Protein AF-R6J1Y6-F1 (afdb_monomer_lite)

Sequence (219 aa):
METTKLFGTEKISKILFRLAPPVMLAQLIQALYNIIDSLFVGRYSGSGLTALSIIYPIQLLMIALAAHESGLDQEFISDVHKNSPDILRELYLSTRVVQDAIEAQEKIIRKIADNGSCVIVGRSADYVLKDYENVVRVFVHAPMEFRIGRVKEVYGDTLKEAKRNIRRSDKARAAYYKHISGMRWGEAKNYELTVDSSVGTEKSAEIIVGYVSAYESKA

Structure (mmCIF, N/CA/C/O backbone):
data_AF-R6J1Y6-F1
#
_entry.id   AF-R6J1Y6-F1
#
loop_
_atom_site.group_PDB
_atom_site.id
_atom_site.type_symbol
_atom_site.label_atom_id
_atom_site.label_alt_id
_atom_site.label_comp_id
_atom_site.label_asym_id
_atom_site.label_entity_id
_atom_site.label_seq_id
_atom_site.pdbx_PDB_ins_code
_atom_site.Cartn_x
_atom_site.Cartn_y
_atom_site.Cartn_z
_atom_site.occupancy
_atom_site.B_iso_or_equiv
_atom_site.auth_seq_id
_atom_site.auth_comp_id
_atom_site.auth_asym_id
_atom_site.auth_atom_id
_atom_site.pdbx_PDB_model_num
ATOM 1 N N . MET A 1 1 ? 2.513 -25.462 -29.919 1.00 34.28 1 MET A N 1
ATOM 2 C CA . MET A 1 1 ? 3.250 -26.538 -30.629 1.00 34.28 1 MET A CA 1
ATOM 3 C C . MET A 1 1 ? 4.621 -26.063 -31.159 1.00 34.28 1 MET A C 1
ATOM 5 O O . MET A 1 1 ? 5.182 -26.722 -32.026 1.00 34.28 1 MET A O 1
ATOM 9 N N . GLU A 1 2 ? 5.194 -24.966 -30.628 1.00 44.16 2 GLU A N 1
ATOM 10 C CA . GLU A 1 2 ? 6.474 -24.377 -31.091 1.00 44.16 2 GLU A CA 1
ATOM 11 C C . GLU A 1 2 ? 7.642 -24.495 -30.090 1.00 44.16 2 GLU A C 1
ATOM 13 O O . GLU A 1 2 ? 8.802 -24.551 -30.501 1.00 44.16 2 GLU A O 1
ATOM 18 N N . THR A 1 3 ? 7.370 -24.623 -28.788 1.00 42.22 3 THR A N 1
ATOM 19 C CA . THR A 1 3 ? 8.384 -24.722 -27.718 1.00 42.22 3 THR A CA 1
ATOM 20 C C . THR A 1 3 ? 9.295 -25.944 -27.857 1.00 42.22 3 THR A C 1
ATOM 22 O O . THR A 1 3 ? 10.500 -25.858 -27.625 1.00 42.22 3 THR A O 1
ATOM 25 N N . THR A 1 4 ? 8.762 -27.070 -28.334 1.00 43.97 4 THR A N 1
ATOM 26 C CA . THR A 1 4 ? 9.521 -28.319 -28.507 1.00 43.97 4 THR A CA 1
ATOM 27 C C . THR A 1 4 ? 10.583 -28.226 -29.611 1.00 43.97 4 THR A C 1
ATOM 29 O O . THR A 1 4 ? 11.591 -28.925 -29.551 1.00 43.97 4 THR A O 1
ATOM 32 N N . LYS A 1 5 ? 10.412 -27.339 -30.606 1.00 48.25 5 LYS A N 1
ATOM 33 C CA . LYS A 1 5 ? 11.410 -27.145 -31.672 1.00 48.25 5 LYS A CA 1
ATOM 34 C C . LYS 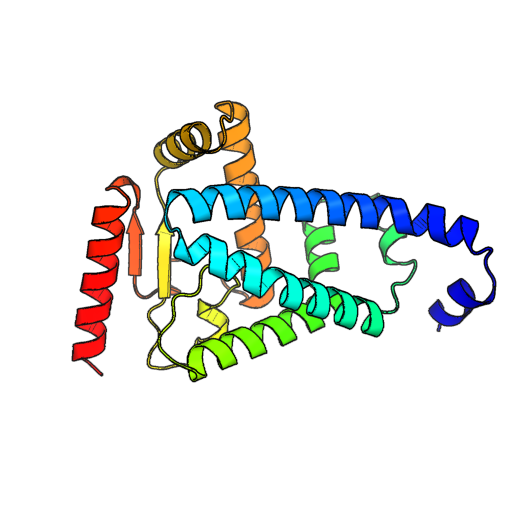A 1 5 ? 12.570 -26.253 -31.229 1.00 48.25 5 LYS A C 1
ATOM 36 O O . LYS A 1 5 ? 13.701 -26.533 -31.615 1.00 48.25 5 LYS A O 1
ATOM 41 N N . LEU A 1 6 ? 12.332 -25.236 -30.396 1.00 50.44 6 LEU A N 1
ATOM 42 C CA . LEU A 1 6 ? 13.375 -24.293 -29.972 1.00 50.44 6 LEU A CA 1
ATOM 43 C C . LEU A 1 6 ? 14.470 -24.966 -29.134 1.00 50.44 6 LEU A C 1
ATOM 45 O O . LEU A 1 6 ? 15.651 -24.831 -29.442 1.00 50.44 6 LEU A O 1
ATOM 49 N N . PHE A 1 7 ? 14.074 -25.731 -28.116 1.00 55.56 7 PHE A N 1
ATOM 50 C CA . PHE A 1 7 ? 15.009 -26.448 -27.242 1.00 55.56 7 PHE A CA 1
ATOM 51 C C . PHE A 1 7 ? 15.561 -27.735 -27.873 1.00 55.56 7 PHE A C 1
ATOM 53 O O . PHE A 1 7 ? 16.581 -28.245 -27.419 1.00 55.56 7 PHE A O 1
ATOM 60 N N . GLY A 1 8 ? 14.908 -28.249 -28.923 1.00 56.38 8 GLY A N 1
ATOM 61 C CA . GLY A 1 8 ? 15.297 -29.485 -29.603 1.00 56.38 8 GLY A CA 1
ATOM 62 C C . GLY A 1 8 ? 16.169 -29.317 -30.855 1.00 56.38 8 GLY A C 1
ATOM 63 O O . GLY A 1 8 ? 16.745 -30.305 -31.298 1.00 56.38 8 GLY A O 1
ATOM 64 N N . THR A 1 9 ? 16.269 -28.116 -31.453 1.00 57.72 9 THR A N 1
ATOM 65 C CA . THR A 1 9 ? 16.943 -27.932 -32.765 1.00 57.72 9 THR A CA 1
ATOM 66 C C . THR A 1 9 ? 17.940 -26.770 -32.862 1.00 57.72 9 THR A C 1
ATOM 68 O O . THR A 1 9 ? 18.788 -26.785 -33.755 1.00 57.72 9 THR A O 1
ATOM 71 N N . GLU A 1 10 ? 17.908 -25.778 -31.965 1.00 61.34 10 GLU A N 1
ATOM 72 C CA . GLU A 1 10 ? 18.842 -24.639 -32.001 1.00 61.34 10 GLU A CA 1
ATOM 73 C C . GLU A 1 10 ? 20.116 -24.876 -31.166 1.00 61.34 10 GLU A C 1
ATOM 75 O O . GLU A 1 10 ? 20.121 -25.590 -30.164 1.00 61.34 10 GLU A O 1
ATOM 80 N N . LYS A 1 11 ? 21.232 -24.245 -31.564 1.00 75.31 11 LYS A N 1
ATOM 81 C CA . LYS A 1 11 ? 22.498 -24.324 -30.815 1.00 75.31 11 LYS A CA 1
ATOM 82 C C . LYS A 1 11 ? 22.339 -23.672 -29.438 1.00 75.31 11 LYS A C 1
ATOM 84 O O . LYS A 1 11 ? 21.972 -22.501 -29.349 1.00 75.31 11 LYS A O 1
ATOM 89 N N . ILE A 1 12 ? 22.733 -24.396 -28.388 1.00 70.12 12 ILE A N 1
ATOM 90 C CA . ILE A 1 12 ? 22.646 -23.974 -26.976 1.00 70.12 12 ILE A CA 1
ATOM 91 C C . ILE A 1 12 ? 23.208 -22.562 -26.753 1.00 70.12 12 ILE A C 1
ATOM 93 O O . ILE A 1 12 ? 22.583 -21.758 -26.071 1.00 70.12 12 ILE A O 1
ATOM 97 N N . SER A 1 13 ? 24.341 -22.214 -27.373 1.00 70.56 13 SER A N 1
ATOM 98 C CA . SER A 1 13 ? 24.952 -20.884 -27.230 1.00 70.56 13 SER A CA 1
ATOM 99 C C . SER A 1 13 ? 24.047 -19.749 -27.717 1.00 70.56 13 SER A C 1
ATOM 101 O O . SER A 1 13 ? 23.966 -18.706 -27.078 1.00 70.56 13 SER A O 1
ATOM 103 N N . LYS A 1 14 ? 23.320 -19.953 -28.817 1.00 64.19 14 LYS A N 1
ATOM 104 C CA . LYS A 1 14 ? 22.417 -18.953 -29.399 1.00 64.19 14 LYS A CA 1
ATOM 105 C C . LYS A 1 14 ? 21.170 -18.751 -28.538 1.00 64.19 14 LYS A C 1
ATOM 107 O O . LYS A 1 14 ? 20.717 -17.622 -28.377 1.00 64.19 14 LYS A O 1
ATOM 112 N N . ILE A 1 15 ? 20.671 -19.828 -27.929 1.00 62.88 15 ILE A N 1
ATOM 113 C CA . ILE A 1 15 ? 19.592 -19.781 -26.934 1.00 62.88 15 ILE A CA 1
ATOM 114 C C . ILE A 1 15 ? 20.066 -19.016 -25.690 1.00 62.88 15 ILE A C 1
ATOM 116 O O . ILE A 1 15 ? 19.379 -18.104 -25.229 1.00 62.88 15 ILE A O 1
ATOM 120 N N . LEU A 1 16 ? 21.271 -19.321 -25.199 1.00 63.62 16 LEU A N 1
ATOM 121 C CA . LEU A 1 16 ? 21.855 -18.684 -24.019 1.00 63.62 16 LEU A CA 1
ATOM 122 C C . LEU A 1 16 ? 22.019 -17.172 -24.217 1.00 63.62 16 LEU A C 1
ATOM 124 O O . LEU A 1 16 ? 21.545 -16.393 -23.400 1.00 63.62 16 LEU A O 1
ATOM 128 N N . PHE A 1 17 ? 22.611 -16.738 -25.332 1.00 68.69 17 PHE A N 1
ATOM 129 C CA . PHE A 1 17 ? 22.794 -15.312 -25.623 1.00 68.69 17 PHE A CA 1
ATOM 130 C C . PHE A 1 17 ? 21.482 -14.565 -25.896 1.00 68.69 17 PHE A C 1
ATOM 132 O O . PHE A 1 17 ? 21.445 -13.345 -25.758 1.00 68.69 17 PHE A O 1
ATOM 139 N N . ARG A 1 18 ? 20.402 -15.271 -26.255 1.00 56.50 18 ARG A N 1
ATOM 140 C CA . ARG A 1 18 ? 19.084 -14.668 -26.493 1.00 56.50 18 ARG A CA 1
ATOM 141 C C . ARG A 1 18 ? 18.250 -14.539 -25.216 1.00 56.50 18 ARG A C 1
ATOM 143 O O . ARG A 1 18 ? 17.567 -13.534 -25.053 1.00 56.50 18 ARG A O 1
ATOM 150 N N . LEU A 1 19 ? 18.309 -15.525 -24.318 1.00 55.34 19 LEU A N 1
ATOM 151 C CA . LEU A 1 19 ? 17.510 -15.559 -23.085 1.00 55.34 19 LEU A CA 1
ATOM 152 C C . LEU A 1 19 ? 18.243 -14.984 -21.867 1.00 55.34 19 LEU A C 1
ATOM 154 O O . LEU A 1 19 ? 17.608 -14.385 -21.001 1.00 55.34 19 LEU A O 1
ATOM 158 N N . ALA A 1 20 ? 19.568 -15.134 -21.783 1.00 64.62 20 ALA A N 1
ATOM 159 C CA . ALA A 1 20 ? 20.320 -14.726 -20.600 1.00 64.62 20 ALA A CA 1
ATOM 160 C C . ALA A 1 20 ? 20.303 -13.208 -20.358 1.00 64.62 20 ALA A C 1
ATOM 162 O O . ALA A 1 20 ? 20.037 -12.830 -19.224 1.00 64.62 20 ALA A O 1
ATOM 163 N N . PRO A 1 21 ? 20.505 -12.312 -21.346 1.00 69.00 21 PRO A N 1
ATOM 164 C CA . PRO A 1 21 ? 20.550 -10.873 -21.069 1.00 69.00 21 PRO A CA 1
ATOM 165 C C . PRO A 1 21 ? 19.291 -10.297 -20.389 1.00 69.00 21 PRO A C 1
ATOM 167 O O . PRO A 1 21 ? 19.445 -9.614 -19.374 1.00 69.00 21 PRO A O 1
ATOM 170 N N . PRO A 1 22 ? 18.052 -10.569 -20.854 1.00 57.06 22 PRO A N 1
ATOM 171 C CA . PRO A 1 22 ? 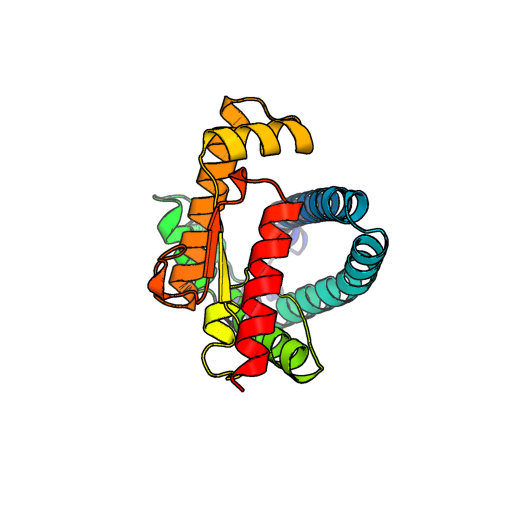16.854 -10.061 -20.183 1.00 57.06 22 PRO A CA 1
ATOM 172 C C . PRO A 1 22 ? 16.634 -10.697 -18.806 1.00 57.06 22 PRO A C 1
ATOM 174 O O . PRO A 1 22 ? 16.251 -9.994 -17.872 1.00 57.06 22 PRO A O 1
ATOM 177 N N . VAL A 1 23 ? 16.932 -11.991 -18.643 1.00 58.59 23 VAL A N 1
ATOM 178 C CA . VAL A 1 23 ? 16.826 -12.670 -17.342 1.00 58.59 23 VAL A CA 1
ATOM 179 C C . VAL A 1 23 ? 17.861 -12.122 -16.362 1.00 58.59 23 VAL A C 1
ATOM 181 O O . VAL A 1 23 ? 17.514 -11.788 -15.237 1.00 58.59 23 VAL A O 1
ATOM 184 N N . MET A 1 24 ? 19.112 -11.949 -16.784 1.00 60.19 24 MET A N 1
ATOM 185 C CA . MET A 1 24 ? 20.179 -11.368 -15.967 1.00 60.19 24 MET A CA 1
ATOM 186 C C . MET A 1 24 ? 19.854 -9.932 -15.560 1.00 60.19 24 MET A C 1
ATOM 188 O O . MET A 1 24 ? 20.055 -9.573 -14.404 1.00 60.19 24 MET A O 1
ATOM 192 N N . LEU A 1 25 ? 19.302 -9.123 -16.469 1.00 58.44 25 LEU A N 1
ATOM 193 C CA . LEU A 1 25 ? 18.855 -7.769 -16.148 1.00 58.44 25 LEU A CA 1
ATOM 194 C C . LEU A 1 25 ? 17.692 -7.779 -15.143 1.00 58.44 25 LEU A C 1
ATOM 196 O O . LEU A 1 25 ? 17.692 -6.989 -14.201 1.00 58.44 25 LEU A O 1
ATOM 200 N N . ALA A 1 26 ? 16.725 -8.684 -15.304 1.00 52.44 26 ALA A N 1
ATOM 201 C CA . ALA A 1 26 ? 15.617 -8.840 -14.366 1.00 52.44 26 ALA A CA 1
ATOM 202 C C . ALA A 1 26 ? 16.100 -9.292 -12.979 1.00 52.44 26 ALA A C 1
ATOM 204 O O . ALA A 1 26 ? 15.688 -8.719 -11.971 1.00 52.44 26 ALA A O 1
ATOM 205 N N . GLN A 1 27 ? 17.022 -10.257 -12.923 1.00 58.12 27 GLN A N 1
ATOM 206 C CA . GLN A 1 27 ? 17.637 -10.723 -11.679 1.00 58.12 27 GLN A CA 1
ATOM 207 C C . GLN A 1 27 ? 18.478 -9.627 -11.018 1.00 58.12 27 GLN A C 1
ATOM 209 O O . GLN A 1 27 ? 18.429 -9.472 -9.801 1.00 58.12 27 GLN A O 1
ATOM 214 N N . LEU A 1 28 ? 19.181 -8.806 -11.801 1.00 54.72 28 LEU A N 1
ATOM 215 C CA . LEU A 1 28 ? 19.920 -7.653 -11.293 1.00 54.72 28 LEU A CA 1
ATOM 216 C C . LEU A 1 28 ? 18.977 -6.617 -10.666 1.00 54.72 28 LEU A C 1
ATOM 218 O O . LEU A 1 28 ? 19.223 -6.152 -9.557 1.00 54.72 28 LEU A O 1
ATOM 222 N N . ILE A 1 29 ? 17.874 -6.284 -11.341 1.00 58.12 29 ILE A N 1
ATOM 223 C CA . ILE A 1 29 ? 16.865 -5.360 -10.809 1.00 58.12 29 ILE A CA 1
ATOM 224 C C . ILE A 1 29 ? 16.233 -5.934 -9.533 1.00 58.12 29 ILE A C 1
ATOM 226 O O . ILE A 1 29 ? 16.120 -5.217 -8.541 1.00 58.12 29 ILE A O 1
ATOM 230 N N . GLN A 1 30 ? 15.867 -7.218 -9.524 1.00 53.50 30 GLN A N 1
ATOM 231 C CA . GLN A 1 30 ? 15.305 -7.888 -8.348 1.00 53.50 30 GLN A CA 1
ATOM 232 C C . GLN A 1 30 ? 16.282 -7.886 -7.165 1.00 53.50 30 GLN A C 1
ATOM 234 O O . GLN A 1 30 ? 15.877 -7.608 -6.038 1.00 53.50 30 GLN A O 1
ATOM 239 N N . ALA A 1 31 ? 17.568 -8.142 -7.411 1.00 58.03 31 ALA A N 1
ATOM 240 C CA . ALA A 1 31 ? 18.603 -8.085 -6.385 1.00 58.03 31 ALA A CA 1
ATOM 241 C C . ALA A 1 31 ? 18.744 -6.671 -5.800 1.00 58.03 31 ALA A C 1
ATOM 243 O O . ALA A 1 31 ? 18.821 -6.520 -4.582 1.00 58.03 31 ALA A O 1
ATOM 244 N N . LEU A 1 32 ? 18.699 -5.632 -6.642 1.00 58.41 32 LEU A N 1
ATOM 245 C CA . LEU A 1 32 ? 18.704 -4.242 -6.182 1.00 58.41 32 LEU A CA 1
ATOM 246 C C . LEU A 1 32 ? 17.481 -3.931 -5.308 1.00 58.41 32 LEU A C 1
ATOM 248 O O . LEU A 1 32 ? 17.637 -3.318 -4.256 1.00 58.41 32 LEU A O 1
ATOM 252 N N . TYR A 1 33 ? 16.286 -4.396 -5.686 1.00 65.31 33 TYR A N 1
ATOM 253 C CA . TYR A 1 33 ? 15.088 -4.249 -4.852 1.00 65.31 33 TYR A CA 1
ATOM 254 C C . TYR A 1 33 ? 15.233 -4.947 -3.500 1.00 65.31 33 TYR A C 1
ATOM 256 O O . TYR A 1 33 ? 14.925 -4.341 -2.482 1.00 65.31 33 TYR A O 1
ATOM 264 N N . ASN A 1 34 ? 15.768 -6.168 -3.468 1.00 66.19 34 ASN A N 1
ATOM 265 C CA . ASN A 1 34 ? 15.968 -6.901 -2.217 1.00 66.19 34 ASN A CA 1
ATOM 266 C C . ASN A 1 34 ? 16.977 -6.205 -1.290 1.00 66.19 34 ASN A C 1
ATOM 268 O O . ASN A 1 34 ? 16.783 -6.193 -0.075 1.00 66.19 34 ASN A O 1
ATOM 272 N N . ILE A 1 35 ? 18.036 -5.603 -1.847 1.00 70.00 35 ILE A N 1
ATOM 273 C CA . ILE A 1 35 ? 19.014 -4.809 -1.084 1.00 70.00 35 ILE A CA 1
ATOM 274 C C . ILE A 1 35 ? 18.339 -3.575 -0.483 1.00 70.00 35 ILE A C 1
ATOM 276 O O . ILE A 1 35 ? 18.526 -3.275 0.695 1.00 70.00 35 ILE A O 1
ATOM 280 N N . ILE A 1 36 ? 17.530 -2.877 -1.280 1.00 62.84 36 ILE A N 1
ATOM 281 C CA . ILE A 1 36 ? 16.802 -1.688 -0.844 1.00 62.84 36 ILE A CA 1
ATOM 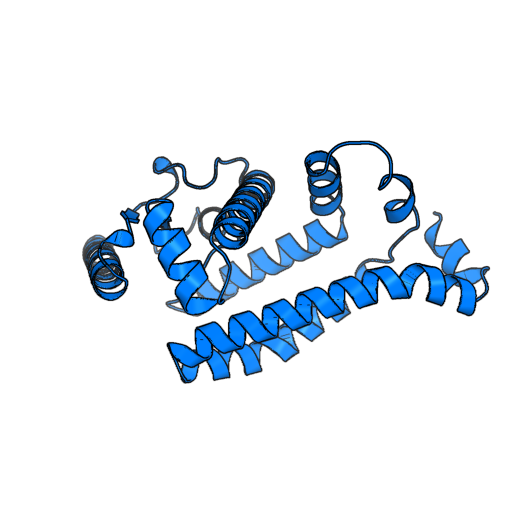282 C C . ILE A 1 36 ? 15.754 -2.035 0.222 1.00 62.84 36 ILE A C 1
ATOM 284 O O . ILE A 1 36 ? 15.727 -1.390 1.267 1.00 62.84 36 ILE A O 1
ATOM 288 N N . ASP A 1 37 ? 14.948 -3.076 0.021 1.00 65.25 37 ASP A N 1
ATOM 289 C CA . ASP A 1 37 ? 13.951 -3.526 0.998 1.00 65.25 37 ASP A CA 1
ATOM 290 C C . ASP A 1 37 ? 14.618 -3.966 2.308 1.00 65.25 37 ASP A C 1
ATOM 292 O O . ASP A 1 37 ? 14.168 -3.582 3.387 1.00 65.25 37 ASP A O 1
ATOM 296 N N . SER A 1 38 ? 15.744 -4.682 2.236 1.00 68.00 38 SER A N 1
ATOM 297 C CA . SER A 1 38 ? 16.514 -5.084 3.422 1.00 68.00 38 SER A CA 1
ATOM 298 C C . SER A 1 38 ? 17.101 -3.883 4.168 1.00 68.00 38 SER A C 1
ATOM 300 O O . SER A 1 38 ? 17.054 -3.840 5.396 1.00 68.00 38 SER A O 1
ATOM 302 N N . LEU A 1 39 ? 17.603 -2.871 3.452 1.00 72.50 39 LEU A N 1
ATOM 303 C CA . LEU A 1 39 ? 18.085 -1.622 4.052 1.00 72.50 39 LEU A CA 1
ATOM 304 C C . LEU A 1 39 ? 16.960 -0.836 4.736 1.00 72.50 39 LEU A C 1
ATOM 306 O O . LEU A 1 39 ? 17.178 -0.272 5.806 1.00 72.50 39 LEU A O 1
ATOM 310 N N . PHE A 1 40 ? 15.766 -0.799 4.142 1.00 69.69 40 PHE A N 1
ATOM 311 C CA . PHE A 1 40 ? 14.605 -0.139 4.737 1.00 69.69 40 PHE A CA 1
ATOM 312 C C . PHE A 1 40 ? 14.131 -0.878 5.978 1.00 69.69 40 PHE A C 1
ATOM 314 O O . PHE A 1 40 ? 14.067 -0.297 7.056 1.00 69.69 40 PHE A O 1
ATOM 321 N N . VAL A 1 41 ? 13.837 -2.167 5.847 1.00 69.69 41 VAL A N 1
ATOM 322 C CA . VAL A 1 41 ? 13.279 -2.965 6.938 1.00 69.69 41 VAL A CA 1
ATOM 323 C C . VAL A 1 41 ? 14.275 -3.083 8.095 1.00 69.69 41 VAL A C 1
ATOM 325 O O . VAL A 1 41 ? 13.882 -2.914 9.247 1.00 69.69 41 VAL A O 1
ATOM 328 N N . GLY A 1 42 ? 15.569 -3.255 7.806 1.00 69.56 42 GLY A N 1
ATOM 329 C CA . GLY A 1 42 ? 16.617 -3.338 8.825 1.00 69.56 42 GLY A CA 1
ATOM 330 C C . GLY A 1 42 ? 16.827 -2.057 9.638 1.00 69.56 42 GLY A C 1
ATOM 331 O O . GLY A 1 42 ? 17.287 -2.139 10.773 1.00 69.56 42 GLY A O 1
ATOM 332 N N . ARG A 1 43 ? 16.459 -0.880 9.110 1.00 69.50 43 ARG A N 1
ATOM 333 C CA . ARG A 1 43 ? 16.515 0.389 9.862 1.00 69.50 43 ARG A CA 1
ATOM 334 C C . ARG A 1 43 ? 15.364 0.564 10.853 1.00 69.50 43 ARG A C 1
ATOM 336 O O . ARG A 1 43 ? 15.528 1.301 11.818 1.00 69.50 43 ARG A O 1
ATOM 343 N N . TYR A 1 44 ? 14.226 -0.088 10.621 1.00 64.94 44 TYR A N 1
ATOM 344 C CA . TYR A 1 44 ? 13.026 0.068 11.451 1.00 64.94 44 TYR A CA 1
ATOM 345 C C . TYR A 1 44 ? 12.763 -1.128 12.372 1.00 64.94 44 TYR A C 1
ATOM 347 O O . TYR A 1 44 ? 12.139 -0.963 13.415 1.00 64.94 44 TYR A O 1
ATOM 355 N N . SER A 1 45 ? 13.228 -2.329 12.019 1.00 65.81 45 SER A N 1
ATOM 356 C CA . SER A 1 45 ? 13.062 -3.520 12.849 1.00 65.81 45 SER A CA 1
ATOM 357 C C . SER A 1 45 ? 14.147 -4.562 12.577 1.00 65.81 45 SER A C 1
ATOM 359 O O . SER A 1 45 ? 14.266 -5.089 11.468 1.00 65.81 45 SER A O 1
ATOM 361 N N . GLY A 1 46 ? 14.891 -4.935 13.623 1.00 62.69 46 GLY A N 1
ATOM 362 C CA . GLY A 1 46 ? 15.856 -6.037 13.555 1.00 62.69 46 GLY A CA 1
ATOM 363 C C . GLY A 1 46 ? 15.204 -7.389 13.233 1.00 62.69 46 GLY A C 1
ATOM 364 O O . GLY A 1 46 ? 15.800 -8.202 12.531 1.00 62.69 46 GLY A O 1
ATOM 365 N N . SER A 1 47 ? 13.958 -7.612 13.669 1.00 65.75 47 SER A N 1
ATOM 366 C CA . SER A 1 47 ? 13.192 -8.828 13.361 1.00 65.75 47 SER A CA 1
ATOM 367 C C . SER A 1 47 ? 12.598 -8.832 11.947 1.00 65.75 47 SER A C 1
ATOM 369 O O . SER A 1 47 ? 12.365 -9.893 11.372 1.00 65.75 47 SER A O 1
ATOM 371 N N . GLY A 1 48 ? 12.396 -7.662 11.334 1.00 64.81 48 GLY A N 1
ATOM 372 C CA . GLY A 1 48 ? 11.979 -7.575 9.933 1.00 64.81 48 GLY A CA 1
ATOM 373 C C . GLY A 1 48 ? 13.085 -8.010 8.964 1.00 64.81 48 GLY A C 1
ATOM 374 O O . GLY A 1 48 ? 12.815 -8.668 7.958 1.00 64.81 48 GLY A O 1
ATOM 375 N N . LEU A 1 49 ? 14.346 -7.699 9.286 1.00 61.72 49 LEU A N 1
ATOM 376 C CA . LEU A 1 49 ? 15.498 -8.113 8.481 1.00 61.72 49 LEU A CA 1
ATOM 377 C C . LEU A 1 49 ? 15.719 -9.635 8.531 1.00 61.72 49 LEU A C 1
ATOM 379 O O . LEU A 1 49 ? 16.031 -10.262 7.513 1.00 61.72 49 LEU A O 1
ATOM 383 N N . THR A 1 50 ? 15.516 -10.251 9.699 1.00 66.06 50 THR A N 1
ATOM 384 C CA . THR A 1 50 ? 15.581 -11.712 9.839 1.00 66.06 50 THR A CA 1
ATOM 385 C C . THR A 1 50 ? 14.428 -12.401 9.108 1.00 66.06 50 THR A C 1
ATOM 387 O O . THR A 1 50 ? 14.663 -13.400 8.432 1.00 66.06 50 THR A O 1
ATOM 390 N N . ALA A 1 51 ? 13.215 -11.837 9.131 1.00 65.56 51 ALA A N 1
ATOM 391 C CA . ALA A 1 51 ? 12.081 -12.351 8.360 1.00 65.56 51 ALA A CA 1
ATOM 392 C C . ALA A 1 51 ? 12.338 -12.334 6.840 1.00 65.56 51 ALA A C 1
ATOM 394 O O . ALA A 1 51 ? 12.087 -13.334 6.165 1.00 65.56 51 ALA A O 1
ATOM 395 N N . LEU A 1 52 ? 12.911 -11.250 6.302 1.00 62.25 52 LEU A N 1
ATOM 396 C CA . LEU A 1 52 ? 13.311 -11.171 4.888 1.00 62.25 52 LEU A CA 1
ATOM 397 C C . LEU A 1 52 ? 14.338 -12.247 4.514 1.00 62.25 52 LEU A C 1
ATOM 399 O O . LEU A 1 52 ? 14.233 -12.873 3.459 1.00 62.25 52 LEU A O 1
ATOM 403 N N . SER A 1 53 ? 15.299 -12.499 5.403 1.00 64.31 53 SER A N 1
ATOM 404 C CA . SER A 1 53 ? 16.341 -13.511 5.199 1.00 64.31 53 SER A CA 1
ATOM 405 C C . SER A 1 53 ? 15.772 -14.936 5.163 1.00 64.31 53 SER A C 1
ATOM 407 O O . SER A 1 53 ? 16.272 -15.776 4.420 1.00 64.31 53 SER A O 1
ATOM 409 N N . ILE A 1 54 ? 14.703 -15.203 5.922 1.00 70.12 54 ILE A N 1
ATOM 410 C CA . ILE A 1 54 ? 13.993 -16.495 5.936 1.00 70.12 54 ILE A CA 1
ATOM 411 C C . ILE A 1 54 ? 13.074 -16.648 4.711 1.00 70.12 54 ILE A C 1
ATOM 413 O O . ILE A 1 54 ? 12.933 -17.746 4.175 1.00 70.12 54 ILE A O 1
ATOM 417 N N . ILE A 1 55 ? 12.468 -15.556 4.237 1.00 66.31 55 ILE A N 1
ATOM 418 C CA . ILE A 1 55 ? 11.574 -15.551 3.068 1.00 66.31 55 ILE A CA 1
ATOM 419 C C . ILE A 1 55 ? 12.344 -15.710 1.753 1.00 66.31 55 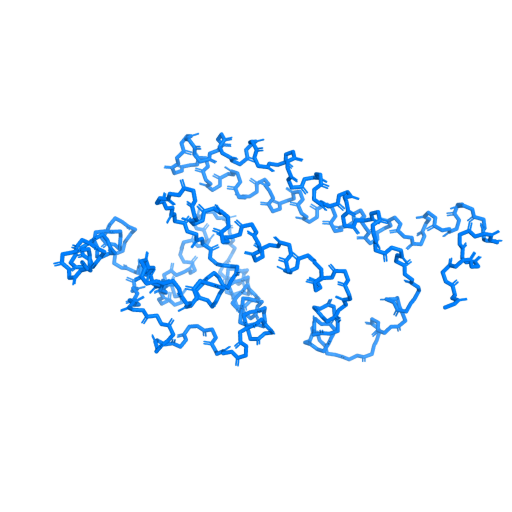ILE A C 1
ATOM 421 O O . ILE A 1 55 ? 11.838 -16.341 0.826 1.00 66.31 55 ILE A O 1
ATOM 425 N N . TYR A 1 56 ? 13.566 -15.184 1.655 1.00 61.62 56 TYR A N 1
ATOM 426 C CA . TYR A 1 56 ? 14.336 -15.184 0.408 1.00 61.62 56 TYR A CA 1
ATOM 427 C C . TYR A 1 56 ? 14.577 -16.589 -0.198 1.00 61.62 56 TYR A C 1
ATOM 429 O O . TYR A 1 56 ? 14.321 -16.761 -1.393 1.00 61.62 56 TYR A O 1
ATOM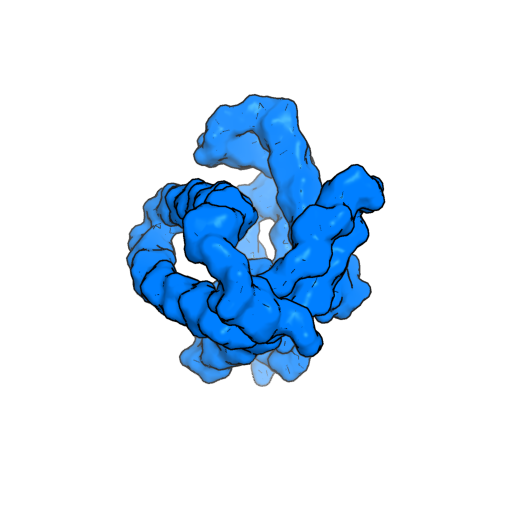 437 N N . PRO A 1 57 ? 14.966 -17.628 0.572 1.00 56.75 57 PRO A N 1
ATOM 438 C CA . PRO A 1 57 ? 15.046 -19.003 0.070 1.00 56.75 57 PRO A CA 1
ATOM 439 C C . PRO A 1 57 ? 13.713 -19.545 -0.460 1.00 56.75 57 PRO A C 1
ATOM 441 O O . PRO A 1 57 ? 13.682 -20.229 -1.482 1.00 56.75 57 PRO A O 1
ATOM 444 N N . ILE A 1 58 ? 12.604 -19.212 0.205 1.00 60.88 58 ILE A N 1
ATOM 445 C CA . ILE A 1 58 ? 11.258 -19.636 -0.201 1.00 60.88 58 ILE A CA 1
ATOM 446 C C . ILE A 1 58 ? 10.861 -18.929 -1.501 1.00 60.88 58 ILE A C 1
ATOM 448 O O . ILE A 1 58 ? 10.354 -19.561 -2.424 1.00 60.88 58 ILE A O 1
ATOM 452 N N . GLN A 1 59 ? 11.155 -17.634 -1.622 1.00 54.38 59 GLN A N 1
ATOM 453 C CA . GLN A 1 59 ? 10.930 -16.864 -2.843 1.00 54.38 59 GLN A CA 1
ATOM 454 C C . GLN A 1 59 ? 11.756 -17.403 -4.022 1.00 54.38 59 GLN A C 1
ATOM 456 O O . GLN A 1 59 ? 11.246 -17.485 -5.138 1.00 54.38 59 GLN A O 1
ATOM 461 N N . LEU A 1 60 ? 13.006 -17.812 -3.787 1.00 50.53 60 LEU A N 1
ATOM 462 C CA . LEU A 1 60 ? 13.847 -18.422 -4.817 1.00 50.53 60 LEU A CA 1
ATOM 463 C C . LEU A 1 60 ? 13.280 -19.769 -5.285 1.00 50.53 60 LEU A C 1
ATOM 465 O O . LEU A 1 60 ? 13.249 -20.035 -6.485 1.00 50.53 60 LEU A O 1
ATOM 469 N N . LEU A 1 61 ? 12.777 -20.585 -4.354 1.00 47.50 61 LEU A N 1
ATOM 470 C CA . LEU A 1 61 ? 12.108 -21.846 -4.669 1.00 47.50 61 LEU A CA 1
ATOM 471 C C . LEU A 1 61 ? 10.841 -21.617 -5.508 1.00 47.50 61 LEU A C 1
ATOM 473 O O . LEU A 1 61 ? 10.622 -22.323 -6.487 1.00 47.50 61 LEU A O 1
ATOM 477 N N . MET A 1 62 ? 10.052 -20.589 -5.183 1.00 45.84 62 MET A N 1
ATOM 478 C CA . MET A 1 62 ? 8.865 -20.198 -5.954 1.00 45.84 62 MET A CA 1
ATOM 479 C C . MET A 1 62 ? 9.217 -19.771 -7.385 1.00 45.84 62 MET A C 1
ATOM 481 O O . MET A 1 62 ? 8.553 -20.188 -8.329 1.00 45.84 62 MET A O 1
ATOM 485 N N . ILE A 1 63 ? 10.282 -18.981 -7.565 1.00 49.56 63 ILE A N 1
ATOM 486 C CA . ILE A 1 63 ? 10.764 -18.576 -8.896 1.00 49.56 63 ILE A CA 1
ATOM 487 C C . ILE A 1 63 ? 11.266 -19.791 -9.682 1.00 49.56 63 ILE A C 1
ATOM 489 O O . ILE A 1 63 ? 11.000 -19.893 -10.876 1.00 49.56 63 ILE A O 1
ATOM 493 N N . ALA A 1 64 ? 11.969 -20.719 -9.030 1.00 44.81 64 ALA A N 1
ATOM 494 C CA . ALA A 1 64 ? 12.477 -21.930 -9.666 1.00 44.81 64 ALA A CA 1
ATOM 495 C C . ALA A 1 64 ? 11.346 -22.871 -10.118 1.00 44.81 64 ALA A C 1
ATOM 497 O O . ALA A 1 64 ? 11.393 -23.383 -11.234 1.00 44.81 64 ALA A O 1
ATOM 498 N N . LEU A 1 65 ? 10.315 -23.053 -9.289 1.00 45.53 65 LEU A N 1
ATOM 499 C CA . LEU A 1 65 ? 9.125 -23.836 -9.633 1.00 45.53 65 LEU A CA 1
ATOM 500 C C . LEU A 1 65 ? 8.333 -23.173 -10.770 1.00 45.53 65 LEU A C 1
ATOM 502 O O . LEU A 1 65 ? 8.025 -23.829 -11.760 1.00 45.53 65 LEU A O 1
ATOM 506 N N . ALA A 1 66 ? 8.121 -21.856 -10.703 1.00 46.06 66 ALA A N 1
ATOM 507 C CA . ALA A 1 66 ? 7.468 -21.104 -11.775 1.00 46.06 66 ALA A CA 1
ATOM 508 C C . ALA A 1 66 ? 8.266 -21.150 -13.092 1.00 46.06 66 ALA A C 1
ATOM 510 O O . ALA A 1 66 ? 7.692 -21.262 -14.172 1.00 46.06 66 ALA A O 1
ATOM 511 N N . ALA A 1 67 ? 9.600 -21.101 -13.032 1.00 48.59 67 ALA A N 1
ATOM 512 C CA . ALA A 1 67 ? 10.466 -21.242 -14.203 1.00 48.59 67 ALA A CA 1
ATOM 513 C C . ALA A 1 67 ? 10.422 -22.661 -14.798 1.00 48.59 67 ALA A C 1
ATOM 515 O O . ALA A 1 67 ? 10.500 -22.819 -16.015 1.00 48.59 67 ALA A O 1
ATOM 516 N N . HIS A 1 68 ? 10.275 -23.685 -13.954 1.00 43.72 68 HIS A N 1
ATOM 517 C CA . HIS A 1 68 ? 10.142 -25.077 -14.381 1.00 43.72 68 HIS A CA 1
ATOM 518 C C . HIS A 1 68 ? 8.803 -25.341 -15.085 1.00 43.72 68 HIS A C 1
ATOM 520 O O . HIS A 1 68 ? 8.774 -26.027 -16.104 1.00 43.72 68 HIS A O 1
ATOM 526 N N . GLU A 1 69 ? 7.714 -24.753 -14.587 1.00 43.19 69 GLU A N 1
ATOM 527 C CA . GLU A 1 69 ? 6.366 -24.940 -15.138 1.00 43.19 69 GLU A CA 1
ATOM 528 C C . GLU A 1 69 ? 6.077 -24.068 -16.381 1.00 43.19 69 GLU A C 1
ATOM 530 O O . GLU A 1 69 ? 5.194 -24.397 -17.171 1.00 43.19 69 GLU A O 1
ATOM 535 N N . SER A 1 70 ? 6.836 -22.985 -16.609 1.00 43.16 70 SER A N 1
ATOM 536 C CA . SER A 1 70 ? 6.471 -21.927 -17.572 1.00 43.16 70 SER A CA 1
ATOM 537 C C . SER A 1 70 ? 6.911 -22.087 -19.033 1.00 43.16 70 SER A C 1
ATOM 539 O O . SER A 1 70 ? 6.336 -21.417 -19.886 1.00 43.16 70 SER A O 1
ATOM 541 N N . GLY A 1 71 ? 7.906 -22.919 -19.366 1.00 48.06 71 GLY A N 1
ATOM 542 C CA . GLY A 1 71 ? 8.257 -23.248 -20.765 1.00 48.06 71 GLY A CA 1
ATOM 543 C C . GLY A 1 71 ? 8.379 -22.065 -21.756 1.00 48.06 71 GLY A C 1
ATOM 544 O O . GLY A 1 71 ? 7.883 -22.171 -22.874 1.00 48.06 71 GLY A O 1
ATOM 545 N N . LEU A 1 72 ? 9.009 -20.954 -21.355 1.00 42.47 72 LEU A N 1
ATOM 546 C CA . LEU A 1 72 ? 9.001 -19.640 -22.034 1.00 42.47 72 LEU A CA 1
ATOM 547 C C . LEU A 1 72 ? 9.294 -19.670 -23.561 1.00 42.47 72 LEU A C 1
ATOM 549 O O . LEU A 1 72 ? 10.360 -20.123 -23.988 1.00 42.47 72 LEU A O 1
ATOM 553 N N . ASP A 1 73 ? 8.359 -19.137 -24.367 1.00 41.22 73 ASP A N 1
ATOM 554 C CA . ASP A 1 73 ? 8.398 -19.066 -25.841 1.00 41.22 73 ASP A CA 1
ATOM 555 C C . ASP A 1 73 ? 8.930 -17.728 -26.421 1.00 41.22 73 ASP A C 1
ATOM 557 O O . ASP A 1 73 ? 9.256 -16.780 -25.703 1.00 41.22 73 ASP A O 1
ATOM 561 N N . GLN A 1 74 ? 9.065 -17.679 -27.757 1.00 39.44 74 GLN A N 1
ATOM 562 C CA . GLN A 1 74 ? 9.587 -16.547 -28.541 1.00 39.44 74 GLN A CA 1
ATOM 563 C C . GLN A 1 74 ? 8.582 -15.414 -28.820 1.00 39.44 74 GLN A C 1
ATOM 565 O O . GLN A 1 74 ? 9.001 -14.371 -29.331 1.00 39.44 74 GLN A O 1
ATOM 570 N N . GLU A 1 75 ? 7.304 -15.571 -28.488 1.00 39.00 75 GLU A N 1
ATOM 571 C CA . GLU A 1 75 ? 6.261 -14.564 -28.715 1.00 39.00 75 GLU A CA 1
ATOM 572 C C . GLU A 1 75 ? 6.453 -13.360 -27.770 1.00 39.00 75 GLU A C 1
ATOM 574 O O . GLU A 1 75 ? 6.224 -12.211 -28.148 1.00 39.00 75 GLU A O 1
ATOM 579 N N . PHE A 1 76 ? 7.082 -13.595 -26.609 1.00 40.06 76 PHE A N 1
ATOM 580 C CA . PHE A 1 76 ? 7.517 -12.575 -25.643 1.00 40.06 76 PHE A CA 1
ATOM 581 C C . PHE A 1 76 ? 8.476 -11.508 -26.217 1.00 40.06 76 PHE A C 1
ATOM 583 O O . PHE A 1 76 ? 8.573 -10.404 -25.682 1.00 40.06 76 PHE A O 1
ATOM 590 N N . ILE A 1 77 ? 9.219 -11.822 -27.289 1.00 39.22 77 ILE A N 1
ATOM 591 C CA . ILE A 1 77 ? 10.301 -10.963 -27.810 1.00 39.22 77 ILE A CA 1
ATOM 592 C C . ILE A 1 77 ? 9.852 -10.108 -29.011 1.00 39.22 77 ILE A C 1
ATOM 594 O O . ILE A 1 77 ? 10.447 -9.059 -29.261 1.00 39.22 77 ILE A O 1
ATOM 598 N N . SER A 1 78 ? 8.809 -10.506 -29.746 1.00 35.00 78 SER A N 1
ATOM 599 C CA . SER A 1 78 ? 8.416 -9.838 -31.001 1.00 35.00 78 SER A CA 1
ATOM 600 C C . SER A 1 78 ? 7.655 -8.518 -30.791 1.00 35.00 78 SER A C 1
ATOM 602 O O . SER A 1 78 ? 7.841 -7.570 -31.555 1.00 35.00 78 SER A O 1
ATOM 604 N N . ASP A 1 79 ? 6.862 -8.408 -29.723 1.00 35.94 79 ASP A N 1
ATOM 605 C CA . ASP A 1 79 ? 5.928 -7.283 -29.539 1.00 35.94 79 ASP A CA 1
ATOM 606 C C . ASP A 1 79 ? 6.499 -6.078 -28.782 1.00 35.94 79 ASP A C 1
ATOM 608 O O . ASP A 1 79 ? 5.882 -5.014 -28.716 1.00 35.94 79 ASP A O 1
ATOM 612 N N . VAL A 1 80 ? 7.729 -6.181 -28.276 1.00 45.03 80 VAL A N 1
ATOM 613 C CA . VAL A 1 80 ? 8.368 -5.139 -27.451 1.00 45.03 80 VAL A CA 1
ATOM 614 C C . VAL A 1 80 ? 8.610 -3.829 -28.222 1.00 45.03 80 VAL A C 1
ATOM 616 O O . VAL A 1 80 ? 8.816 -2.780 -27.610 1.00 45.03 80 VAL A O 1
ATOM 619 N N . HIS A 1 81 ? 8.561 -3.840 -29.559 1.00 38.66 81 HIS A N 1
ATOM 620 C CA . HIS A 1 81 ? 9.059 -2.719 -30.360 1.00 38.66 81 HIS A CA 1
ATOM 621 C C . HIS A 1 81 ? 8.026 -1.718 -30.896 1.00 38.66 81 HIS A C 1
ATOM 623 O O . HIS A 1 81 ? 8.444 -0.710 -31.468 1.00 38.66 81 HIS A O 1
ATOM 629 N N . LYS A 1 82 ? 6.709 -1.916 -30.736 1.00 38.72 82 LYS A N 1
ATOM 630 C CA . LYS A 1 82 ? 5.721 -1.000 -31.345 1.00 38.72 82 LYS A CA 1
ATOM 631 C C . LYS A 1 82 ? 4.560 -0.635 -30.411 1.00 38.72 82 LYS A C 1
ATOM 633 O O . LYS A 1 82 ? 3.475 -1.185 -30.491 1.00 38.72 82 LYS A O 1
ATOM 638 N N . ASN A 1 83 ? 4.810 0.430 -29.649 1.00 33.16 83 ASN A N 1
ATOM 639 C CA . ASN A 1 83 ? 3.871 1.329 -28.961 1.00 33.16 83 ASN A CA 1
ATOM 640 C C . ASN A 1 83 ? 3.247 0.917 -27.608 1.00 33.16 83 ASN A C 1
ATOM 642 O O . ASN A 1 83 ? 2.534 -0.065 -27.459 1.00 33.16 83 ASN A O 1
ATOM 646 N N . SER A 1 84 ? 3.438 1.862 -26.676 1.00 44.72 84 SER A N 1
ATOM 647 C CA . SER A 1 84 ? 2.828 2.084 -25.358 1.00 44.72 84 SER A CA 1
ATOM 648 C C . SER A 1 84 ? 3.212 1.137 -24.197 1.00 44.72 84 SER A C 1
ATOM 650 O O . SER A 1 84 ? 2.874 -0.042 -24.209 1.00 44.72 84 SER A O 1
ATOM 652 N N . PRO A 1 85 ? 3.824 1.662 -23.107 1.00 55.66 85 PRO A N 1
ATOM 653 C CA . PRO A 1 85 ? 4.261 0.863 -21.953 1.00 55.66 85 PRO A CA 1
ATOM 654 C C . PRO A 1 85 ? 3.127 0.243 -21.115 1.00 55.66 85 PRO A C 1
ATOM 656 O O . PRO A 1 85 ? 3.410 -0.579 -20.246 1.00 55.66 85 PRO A O 1
ATOM 659 N N . ASP A 1 86 ? 1.867 0.627 -21.342 1.00 45.44 86 ASP A N 1
ATOM 660 C CA . ASP A 1 86 ? 0.725 0.125 -20.567 1.00 45.44 86 ASP A CA 1
ATOM 661 C C . ASP A 1 86 ? 0.153 -1.182 -21.147 1.00 45.44 86 ASP A C 1
ATOM 663 O O . ASP A 1 86 ? -0.073 -2.118 -20.386 1.00 45.44 86 ASP A O 1
ATOM 667 N N . ILE A 1 87 ? 0.041 -1.299 -22.478 1.00 41.47 87 ILE A N 1
ATOM 668 C CA . ILE A 1 87 ? -0.445 -2.515 -23.164 1.00 41.47 87 ILE A CA 1
ATOM 669 C C . ILE A 1 87 ? 0.546 -3.669 -22.987 1.00 41.47 87 ILE A C 1
ATOM 671 O O . ILE A 1 87 ? 0.148 -4.784 -22.676 1.00 41.47 87 ILE A O 1
ATOM 675 N N . LEU A 1 88 ? 1.852 -3.398 -23.086 1.00 42.06 88 LEU A N 1
ATOM 676 C CA . LEU A 1 88 ? 2.891 -4.404 -22.831 1.00 42.06 88 LEU A CA 1
ATOM 677 C C . LEU A 1 88 ? 2.873 -4.915 -21.388 1.00 42.06 88 LEU A C 1
ATOM 679 O O . LEU A 1 88 ? 3.160 -6.081 -21.134 1.00 42.06 88 LEU A O 1
ATOM 683 N N . ARG A 1 89 ? 2.527 -4.052 -20.429 1.00 50.59 89 ARG A N 1
ATOM 684 C CA . ARG A 1 89 ? 2.366 -4.462 -19.034 1.00 50.59 89 ARG A CA 1
ATOM 685 C C . ARG A 1 89 ? 1.107 -5.305 -18.845 1.00 50.59 89 ARG A C 1
ATOM 687 O O . ARG A 1 89 ? 1.152 -6.254 -18.075 1.00 50.59 89 ARG A O 1
ATOM 694 N N . GLU A 1 90 ? 0.016 -4.970 -19.518 1.00 48.25 90 GLU A N 1
ATOM 695 C CA . GLU A 1 90 ? -1.237 -5.732 -19.483 1.00 48.25 90 GLU A CA 1
ATOM 696 C C . GLU A 1 90 ? -1.074 -7.114 -20.143 1.00 48.25 90 GLU A C 1
ATOM 698 O O . GLU A 1 90 ? -1.461 -8.128 -19.565 1.00 48.25 90 GLU A O 1
ATOM 703 N N . LEU A 1 91 ? -0.372 -7.180 -21.279 1.00 40.34 91 LEU A N 1
ATOM 704 C CA . LEU A 1 91 ? 0.066 -8.423 -21.926 1.00 40.34 91 LEU A CA 1
ATOM 705 C C . LEU A 1 91 ? 0.977 -9.246 -21.007 1.00 40.34 91 LEU A C 1
ATOM 707 O O . LEU A 1 91 ? 0.743 -10.430 -20.807 1.00 40.34 91 LEU A O 1
ATOM 711 N N . TYR A 1 92 ? 1.969 -8.615 -20.372 1.00 51.31 92 TYR A N 1
ATOM 712 C CA . TYR A 1 92 ? 2.836 -9.282 -19.397 1.00 51.31 92 TYR A CA 1
ATOM 713 C C . TYR A 1 92 ? 2.040 -9.870 -18.224 1.00 51.31 92 TYR A C 1
ATOM 715 O O . TYR A 1 92 ? 2.223 -11.034 -17.873 1.00 51.31 92 TYR A O 1
ATOM 723 N N . LEU A 1 93 ? 1.138 -9.082 -17.628 1.00 53.88 93 LEU A N 1
ATOM 724 C CA . LEU A 1 93 ? 0.311 -9.510 -16.498 1.00 53.88 93 LEU A CA 1
ATOM 725 C C . LEU A 1 93 ? -0.684 -10.613 -16.877 1.00 53.88 93 LEU A C 1
ATOM 727 O O . LEU A 1 93 ? -1.032 -11.419 -16.020 1.00 53.88 93 LEU A O 1
ATOM 731 N N . SER A 1 94 ? -1.123 -10.662 -18.134 1.00 53.78 94 SER A N 1
ATOM 732 C CA . SER A 1 94 ? -2.026 -11.695 -18.659 1.00 53.78 94 SER A CA 1
ATOM 733 C C . SER A 1 94 ? -1.313 -12.956 -19.153 1.00 53.78 94 SER A C 1
ATOM 735 O O . SER A 1 94 ? -1.984 -13.935 -19.483 1.00 53.78 94 SER A O 1
ATOM 737 N N . THR A 1 95 ? 0.025 -12.992 -19.161 1.00 55.22 95 THR A N 1
ATOM 738 C CA . THR A 1 95 ? 0.751 -14.235 -19.453 1.00 55.22 95 THR A CA 1
ATOM 739 C C . THR A 1 95 ? 0.406 -15.316 -18.433 1.00 55.22 95 THR A C 1
ATOM 741 O O . THR A 1 95 ? 0.272 -15.043 -17.239 1.00 55.22 95 THR A O 1
ATOM 744 N N . ARG A 1 96 ? 0.316 -16.566 -18.900 1.00 51.53 96 ARG A N 1
ATOM 745 C CA . ARG A 1 96 ? -0.017 -17.727 -18.060 1.00 51.53 96 ARG A CA 1
ATOM 746 C C . ARG A 1 96 ? 0.876 -17.828 -16.823 1.00 51.53 96 ARG A C 1
ATOM 748 O O . ARG A 1 96 ? 0.377 -17.936 -15.721 1.00 51.53 96 ARG A O 1
ATOM 755 N N . VAL A 1 97 ? 2.180 -17.636 -17.005 1.00 49.34 97 VAL A N 1
ATOM 756 C CA . VAL A 1 97 ? 3.186 -17.656 -15.931 1.00 49.34 97 VAL A CA 1
ATOM 757 C C . VAL A 1 97 ? 2.893 -16.632 -14.839 1.00 49.34 97 VAL A C 1
ATOM 759 O O . VAL A 1 97 ? 3.040 -16.911 -13.651 1.00 49.34 97 VAL A O 1
ATOM 762 N N . VAL A 1 98 ? 2.504 -15.418 -15.234 1.00 57.12 98 VAL A N 1
ATOM 763 C CA . VAL A 1 98 ? 2.201 -14.354 -14.278 1.00 57.12 98 VAL A CA 1
ATOM 764 C C . VAL A 1 98 ? 0.849 -14.598 -13.614 1.00 57.12 98 VAL A C 1
ATOM 766 O O . VAL A 1 98 ? 0.726 -14.329 -12.424 1.00 57.12 98 VAL A O 1
ATOM 769 N N . GLN A 1 99 ? -0.129 -15.153 -14.333 1.00 63.47 99 GLN A N 1
ATOM 770 C CA . GLN A 1 99 ? -1.399 -15.593 -13.751 1.00 63.47 99 GLN A CA 1
ATOM 771 C C . GLN A 1 99 ? -1.191 -16.710 -12.719 1.00 63.47 99 GLN A C 1
ATOM 773 O O . GLN A 1 99 ? -1.619 -16.551 -11.580 1.00 63.47 99 GLN A O 1
ATOM 778 N N . ASP A 1 100 ? -0.430 -17.753 -13.049 1.00 61.00 100 ASP A N 1
ATOM 779 C CA . ASP A 1 100 ? -0.102 -18.854 -12.135 1.00 61.00 100 ASP A CA 1
ATOM 780 C C . ASP A 1 100 ? 0.628 -18.332 -10.881 1.00 61.00 100 ASP A C 1
ATOM 782 O O . ASP A 1 100 ? 0.325 -18.719 -9.750 1.00 61.00 100 ASP A O 1
ATOM 786 N N . ALA A 1 101 ? 1.552 -17.379 -11.055 1.00 62.56 101 ALA A N 1
ATOM 787 C CA . ALA A 1 101 ? 2.235 -16.721 -9.943 1.00 62.56 101 ALA A CA 1
ATOM 788 C C . ALA A 1 101 ? 1.286 -15.870 -9.078 1.00 62.56 101 ALA A C 1
ATOM 790 O O . ALA A 1 101 ? 1.445 -15.839 -7.855 1.00 62.56 101 ALA A O 1
ATOM 791 N N . ILE A 1 102 ? 0.308 -15.185 -9.684 1.00 69.62 102 ILE A N 1
ATOM 792 C CA . ILE A 1 102 ? -0.730 -14.441 -8.959 1.00 69.62 102 ILE A CA 1
ATOM 793 C C . ILE A 1 102 ? -1.586 -15.417 -8.151 1.00 69.62 102 ILE A C 1
ATOM 795 O O . ILE A 1 102 ? -1.698 -15.237 -6.942 1.00 69.62 102 ILE A O 1
ATOM 799 N N . GLU A 1 103 ? -2.099 -16.486 -8.761 1.00 74.94 103 GLU A N 1
ATOM 800 C CA . GLU A 1 103 ? -2.900 -17.506 -8.074 1.00 74.94 103 GLU A CA 1
ATOM 801 C C . GLU A 1 103 ? -2.140 -18.153 -6.908 1.00 74.94 103 GLU A C 1
ATOM 803 O O . GLU A 1 103 ? -2.685 -18.345 -5.816 1.00 74.94 103 GLU A O 1
ATOM 808 N N . ALA A 1 104 ? -0.858 -18.471 -7.105 1.00 69.38 104 ALA A N 1
ATOM 809 C CA . ALA A 1 104 ? -0.009 -19.001 -6.047 1.00 69.38 104 ALA A CA 1
ATOM 810 C C . ALA A 1 104 ? 0.165 -17.990 -4.900 1.00 69.38 104 ALA A C 1
ATOM 812 O O . ALA A 1 104 ? 0.075 -18.359 -3.726 1.00 69.38 104 ALA A O 1
ATOM 813 N N . GLN A 1 105 ? 0.360 -16.708 -5.222 1.00 73.12 105 GLN A N 1
ATOM 814 C CA . GLN A 1 105 ? 0.455 -15.634 -4.235 1.00 73.12 105 GLN A CA 1
ATOM 815 C C . GLN A 1 105 ? -0.858 -15.461 -3.454 1.00 73.12 105 GLN A C 1
ATOM 817 O O . GLN A 1 105 ? -0.812 -15.284 -2.238 1.00 73.12 105 GLN A O 1
ATOM 822 N N . GLU A 1 106 ? -2.019 -15.555 -4.109 1.00 83.69 106 GLU A N 1
ATOM 823 C CA . GLU A 1 106 ? -3.326 -15.492 -3.442 1.00 83.69 106 GLU A CA 1
ATOM 824 C C . GLU A 1 106 ? -3.509 -16.632 -2.437 1.00 83.69 106 GLU A C 1
ATOM 826 O O . GLU A 1 106 ? -3.898 -16.394 -1.291 1.00 83.69 106 GLU A O 1
ATOM 831 N N . LYS A 1 107 ? -3.167 -17.867 -2.830 1.00 78.81 107 LYS A N 1
ATOM 832 C CA . LYS A 1 107 ? -3.207 -19.036 -1.935 1.00 78.81 107 LYS A CA 1
ATOM 833 C C . LYS A 1 107 ? -2.301 -18.842 -0.720 1.00 78.81 107 LYS A C 1
ATOM 835 O O . LYS A 1 107 ? -2.691 -19.184 0.394 1.00 78.81 107 LYS A O 1
ATOM 840 N N . ILE A 1 108 ? -1.110 -18.275 -0.917 1.00 78.44 108 ILE A N 1
ATOM 841 C CA . ILE A 1 108 ? -0.175 -17.973 0.174 1.00 78.44 108 ILE A CA 1
ATOM 842 C C . ILE A 1 108 ? -0.746 -16.900 1.105 1.00 78.44 108 ILE A C 1
ATOM 844 O O . ILE A 1 108 ? -0.691 -17.083 2.316 1.00 78.44 108 ILE A O 1
ATOM 848 N N . ILE A 1 109 ? -1.320 -15.819 0.570 1.00 82.06 109 ILE A N 1
ATOM 849 C CA . ILE A 1 109 ? -1.947 -14.751 1.366 1.00 82.06 109 ILE A CA 1
ATOM 850 C C . ILE A 1 109 ? -3.044 -15.322 2.270 1.00 82.06 109 ILE A C 1
ATOM 852 O O . ILE A 1 109 ? -3.029 -15.065 3.472 1.00 82.06 109 ILE A O 1
ATOM 856 N N . ARG A 1 110 ? -3.942 -16.145 1.712 1.00 89.00 110 ARG A N 1
ATOM 857 C CA . ARG A 1 110 ? -5.003 -16.816 2.481 1.00 89.00 110 ARG A CA 1
ATOM 858 C C . ARG A 1 110 ? -4.419 -17.726 3.552 1.00 89.00 110 ARG A C 1
ATOM 860 O O . ARG A 1 110 ? -4.749 -17.582 4.718 1.00 89.00 110 ARG A O 1
ATOM 867 N N . LYS A 1 111 ? -3.445 -18.564 3.188 1.00 80.12 111 LYS A N 1
ATOM 868 C CA . LYS A 1 111 ? -2.777 -19.454 4.142 1.00 80.12 111 LYS A CA 1
ATOM 869 C C . LYS A 1 111 ? -2.089 -18.689 5.277 1.00 80.12 111 LYS A C 1
ATOM 871 O O . LYS A 1 111 ? -2.085 -19.171 6.402 1.00 80.12 111 LYS A O 1
ATOM 876 N N . ILE A 1 112 ? -1.483 -17.532 5.009 1.00 81.12 112 ILE A N 1
ATOM 877 C CA . ILE A 1 112 ? -0.886 -16.690 6.056 1.00 81.12 112 ILE A CA 1
ATOM 878 C C . ILE A 1 112 ? -1.980 -16.157 6.988 1.00 81.12 112 ILE A C 1
ATOM 880 O O . ILE A 1 112 ? -1.828 -16.284 8.198 1.00 81.12 112 ILE A O 1
ATOM 884 N N . ALA A 1 113 ? -3.078 -15.632 6.436 1.00 88.50 113 ALA A N 1
ATOM 885 C CA . ALA A 1 113 ? -4.210 -15.135 7.219 1.00 88.50 113 ALA A CA 1
ATOM 886 C C . ALA A 1 113 ? -4.865 -16.237 8.077 1.00 88.50 113 ALA A C 1
ATOM 888 O O . ALA A 1 113 ? -5.183 -16.002 9.239 1.00 88.50 113 ALA A O 1
ATOM 889 N N . ASP A 1 114 ? -4.989 -17.455 7.543 1.00 89.44 114 ASP A N 1
ATOM 890 C CA . ASP A 1 114 ? -5.568 -18.606 8.249 1.00 89.44 114 ASP A CA 1
ATOM 891 C C . ASP A 1 114 ? -4.686 -19.106 9.409 1.00 89.44 114 ASP A C 1
ATOM 893 O O . ASP A 1 114 ? -5.183 -19.737 10.340 1.00 89.44 114 ASP A O 1
ATOM 897 N N . ASN A 1 115 ? -3.372 -18.848 9.371 1.00 87.56 115 ASN A N 1
ATOM 898 C CA . ASN A 1 115 ? -2.430 -19.290 10.408 1.00 87.56 115 ASN A CA 1
ATOM 899 C C . ASN A 1 115 ? -2.311 -18.319 11.595 1.00 87.56 115 ASN A C 1
ATOM 901 O O . ASN A 1 115 ? -1.602 -18.625 12.555 1.00 87.56 115 ASN A O 1
ATOM 905 N N . GLY A 1 116 ? -2.984 -17.168 11.551 1.00 85.69 116 GLY A N 1
ATOM 906 C CA . GLY A 1 116 ? -3.062 -16.233 12.670 1.00 85.69 116 GLY A CA 1
ATOM 907 C C . GLY A 1 116 ? -2.964 -14.765 12.263 1.00 85.69 116 GLY A C 1
ATOM 908 O O . GLY A 1 116 ? -2.840 -14.412 11.089 1.00 85.69 116 GLY A O 1
ATOM 909 N N . SER A 1 117 ? -3.007 -13.893 13.272 1.00 88.44 117 SER A N 1
ATOM 910 C CA . SER A 1 117 ? -2.981 -12.443 13.084 1.00 88.44 117 SER A CA 1
ATOM 911 C C . SER A 1 117 ? -1.710 -11.990 12.364 1.00 88.44 117 SER A C 1
ATOM 913 O O . SER A 1 117 ? -0.591 -12.297 12.780 1.00 88.44 117 SER A O 1
ATOM 915 N N . CYS A 1 118 ? -1.878 -11.223 11.289 1.00 88.94 118 CYS A N 1
ATOM 916 C CA . CYS A 1 118 ? -0.777 -10.732 10.471 1.00 88.94 118 CYS A CA 1
ATOM 917 C C . CYS A 1 118 ? -1.083 -9.355 9.866 1.00 88.94 118 CYS A C 1
ATOM 919 O O . CYS A 1 118 ? -2.232 -8.927 9.783 1.00 88.94 118 CYS A O 1
ATOM 921 N N . VAL A 1 119 ? -0.031 -8.664 9.419 1.00 92.88 119 VAL A N 1
ATOM 922 C CA . VAL A 1 119 ? -0.133 -7.428 8.632 1.00 92.88 119 VAL A CA 1
ATOM 923 C C . VAL A 1 119 ? 0.432 -7.701 7.246 1.00 92.88 119 VAL A C 1
ATOM 925 O O . VAL A 1 119 ? 1.588 -8.101 7.111 1.00 92.88 119 VAL A O 1
ATOM 928 N N . ILE A 1 120 ? -0.374 -7.466 6.210 1.00 88.12 120 ILE A N 1
ATOM 929 C CA . ILE A 1 120 ? 0.006 -7.699 4.813 1.00 88.12 120 ILE A CA 1
ATOM 930 C C . ILE A 1 120 ? 0.018 -6.365 4.070 1.00 88.12 120 ILE A C 1
ATOM 932 O O . ILE A 1 120 ? -0.965 -5.628 4.066 1.00 88.12 120 ILE A O 1
ATOM 936 N N . VAL A 1 121 ? 1.137 -6.053 3.413 1.00 90.00 121 VAL A N 1
ATOM 937 C CA . VAL A 1 121 ? 1.316 -4.792 2.682 1.00 90.00 121 VAL A CA 1
ATOM 938 C C . VAL A 1 121 ? 1.212 -5.019 1.173 1.00 90.00 121 VAL A C 1
ATOM 940 O O . VAL A 1 121 ? 2.042 -5.692 0.561 1.00 90.00 121 VAL A O 1
ATOM 943 N N . GLY A 1 122 ? 0.230 -4.372 0.543 1.00 84.56 122 GLY A N 1
ATOM 944 C CA . GLY A 1 122 ? 0.065 -4.360 -0.912 1.00 84.56 122 GLY A CA 1
ATOM 945 C C . GLY A 1 122 ? -0.471 -5.679 -1.471 1.00 84.56 122 GLY A C 1
ATOM 946 O O . GLY A 1 122 ? -1.355 -6.292 -0.882 1.00 84.56 122 GLY A O 1
ATOM 947 N N . ARG A 1 123 ? 0.034 -6.091 -2.646 1.00 80.00 123 ARG A N 1
ATOM 948 C CA . ARG A 1 123 ? -0.280 -7.392 -3.279 1.00 80.00 123 ARG A CA 1
ATOM 949 C C . ARG A 1 123 ? -1.771 -7.648 -3.552 1.00 80.00 123 ARG A C 1
ATOM 951 O O . ARG A 1 123 ? -2.170 -8.792 -3.717 1.00 80.00 123 ARG A O 1
ATOM 958 N N . SER A 1 124 ? -2.568 -6.579 -3.616 1.00 86.75 124 SER A N 1
ATOM 959 C CA . SER A 1 124 ? -4.034 -6.631 -3.710 1.00 86.75 124 SER A CA 1
ATOM 960 C C . SER A 1 124 ? -4.678 -7.467 -2.594 1.00 86.75 124 SER A C 1
ATOM 962 O O . SER A 1 124 ? -5.757 -8.018 -2.786 1.00 86.75 124 SER A O 1
ATOM 964 N N . ALA A 1 125 ? -4.019 -7.578 -1.433 1.00 89.75 125 ALA A N 1
ATOM 965 C CA . ALA A 1 125 ? -4.472 -8.414 -0.325 1.00 89.75 125 ALA A CA 1
ATOM 966 C C . ALA A 1 125 ? -5.860 -8.007 0.193 1.00 89.75 125 ALA A C 1
ATOM 968 O O . ALA A 1 125 ? -6.624 -8.867 0.616 1.00 89.75 125 ALA A O 1
ATOM 969 N N . ASP A 1 126 ? -6.214 -6.724 0.084 1.00 93.06 126 ASP A N 1
ATOM 970 C CA . ASP A 1 126 ? -7.548 -6.203 0.386 1.00 93.06 126 ASP A CA 1
ATOM 971 C C . ASP A 1 126 ? -8.647 -6.857 -0.466 1.00 93.06 126 ASP A C 1
ATOM 973 O O . ASP A 1 126 ? -9.727 -7.158 0.040 1.00 93.06 126 ASP A O 1
ATOM 977 N N . TYR A 1 127 ? -8.353 -7.122 -1.740 1.00 93.44 127 TYR A N 1
ATOM 978 C CA . TYR A 1 127 ? -9.255 -7.815 -2.653 1.00 93.44 127 TYR A CA 1
ATOM 979 C C . TYR A 1 127 ? -9.198 -9.335 -2.467 1.00 93.44 127 TYR A C 1
ATOM 981 O O . TYR A 1 127 ? -10.232 -9.996 -2.476 1.00 93.44 127 TYR A O 1
ATOM 989 N N . VAL A 1 128 ? -8.003 -9.902 -2.272 1.00 93.19 128 VAL A N 1
ATOM 990 C CA . VAL A 1 128 ? -7.828 -11.351 -2.068 1.00 93.19 128 VAL A CA 1
ATOM 991 C C . VAL A 1 128 ? -8.568 -11.818 -0.812 1.00 93.19 128 VAL A C 1
ATOM 993 O O . VAL A 1 128 ? -9.227 -12.853 -0.831 1.00 93.19 128 VAL A O 1
ATOM 996 N N . LEU A 1 129 ? -8.511 -11.037 0.264 1.00 94.62 129 LEU A N 1
ATOM 997 C CA . LEU A 1 129 ? -9.154 -11.342 1.542 1.00 94.62 129 LEU A CA 1
ATOM 998 C C . LEU A 1 129 ? -10.544 -10.698 1.678 1.00 94.62 129 LEU A C 1
ATOM 1000 O O . LEU A 1 129 ? -11.046 -10.557 2.786 1.00 94.62 129 LEU A O 1
ATOM 1004 N N . LYS A 1 130 ? -11.187 -10.293 0.573 1.00 92.38 130 LYS A N 1
ATOM 1005 C CA . LYS A 1 130 ? -12.459 -9.546 0.618 1.00 92.38 130 LYS A CA 1
ATOM 1006 C C . LYS A 1 130 ? -13.608 -10.276 1.320 1.00 92.38 130 LYS A C 1
ATOM 1008 O O . LYS A 1 130 ? -14.484 -9.607 1.857 1.00 92.38 130 LYS A O 1
ATOM 1013 N N . ASP A 1 131 ? -13.572 -11.607 1.302 1.00 92.56 131 ASP A N 1
ATOM 1014 C CA . ASP A 1 131 ? -14.589 -12.490 1.881 1.00 92.56 131 ASP A CA 1
ATOM 1015 C C . ASP A 1 131 ? -14.251 -12.917 3.325 1.00 92.56 131 ASP A C 1
ATOM 1017 O O . ASP A 1 131 ? -14.954 -13.742 3.900 1.00 92.56 131 ASP A O 1
ATOM 1021 N N . TYR A 1 132 ? -13.162 -12.400 3.908 1.00 93.31 132 TYR A N 1
ATOM 1022 C CA . TYR A 1 132 ? -12.801 -12.652 5.305 1.00 93.31 132 TYR A CA 1
ATOM 1023 C C . TYR A 1 132 ? -13.467 -11.604 6.199 1.00 93.31 132 TYR A C 1
ATOM 1025 O O . TYR A 1 132 ? -13.382 -10.405 5.932 1.00 93.31 132 TYR A O 1
ATOM 1033 N N . GLU A 1 133 ? -14.096 -12.053 7.283 1.00 87.75 133 GLU A N 1
ATOM 1034 C CA . GLU A 1 133 ? -14.810 -11.171 8.217 1.00 87.75 133 GLU A CA 1
ATOM 1035 C C . GLU A 1 133 ? -13.868 -10.438 9.185 1.00 87.75 133 GLU A C 1
ATOM 1037 O O . GLU A 1 133 ? -14.182 -9.351 9.650 1.00 87.75 133 GLU A O 1
ATOM 1042 N N . ASN A 1 134 ? -12.686 -10.988 9.466 1.00 89.75 134 ASN A N 1
ATOM 1043 C CA . ASN A 1 134 ? -11.726 -10.465 10.442 1.00 89.75 134 ASN A CA 1
ATOM 1044 C C . ASN A 1 134 ? -10.563 -9.690 9.792 1.00 89.75 134 ASN A C 1
ATOM 1046 O O . ASN A 1 134 ? -9.407 -9.829 10.198 1.00 89.75 134 ASN A O 1
ATOM 1050 N N . VAL A 1 135 ? -10.850 -8.889 8.761 1.00 93.38 135 VAL A N 1
ATOM 1051 C CA . VAL A 1 135 ? -9.835 -8.134 8.008 1.00 93.38 135 VAL A CA 1
ATOM 1052 C C . VAL A 1 135 ? -10.176 -6.649 7.970 1.00 93.38 135 VAL A C 1
ATOM 1054 O O . VAL A 1 135 ? -11.227 -6.248 7.479 1.00 93.38 135 VAL A O 1
ATOM 1057 N N . VAL A 1 136 ? -9.233 -5.817 8.419 1.00 95.25 136 VAL A N 1
ATOM 1058 C CA . VAL A 1 136 ? -9.304 -4.355 8.292 1.00 95.25 136 VAL A CA 1
ATOM 1059 C C . VAL A 1 136 ? -8.405 -3.909 7.141 1.00 95.25 136 VAL A C 1
ATOM 1061 O O . VAL A 1 136 ? -7.185 -4.079 7.193 1.00 95.25 136 VAL A O 1
ATOM 1064 N N . ARG A 1 137 ? -8.984 -3.311 6.094 1.00 96.12 137 ARG A N 1
ATOM 1065 C CA . ARG A 1 137 ? -8.229 -2.812 4.937 1.00 96.12 137 ARG A CA 1
ATOM 1066 C C . ARG A 1 137 ? -7.875 -1.347 5.147 1.00 96.12 137 ARG A C 1
ATOM 1068 O O . ARG A 1 137 ? -8.746 -0.492 5.300 1.00 96.12 137 ARG A O 1
ATOM 1075 N N . VAL A 1 138 ? -6.577 -1.053 5.102 1.00 97.25 138 VAL A N 1
ATOM 1076 C CA . VAL A 1 138 ? -6.045 0.293 5.335 1.00 97.25 138 VAL A CA 1
ATOM 1077 C C . VAL A 1 138 ? -5.329 0.809 4.094 1.00 97.25 138 VAL A C 1
ATOM 1079 O O . VAL A 1 138 ? -4.449 0.140 3.550 1.00 97.25 138 VAL A O 1
ATOM 1082 N N . PHE A 1 139 ? -5.648 2.033 3.679 1.00 97.75 139 PHE A N 1
ATOM 1083 C CA . PHE A 1 139 ? -4.902 2.744 2.646 1.00 97.75 139 PHE A CA 1
ATOM 1084 C C . PHE A 1 139 ? -4.126 3.919 3.236 1.00 97.75 139 PHE A C 1
ATOM 1086 O O . PHE A 1 139 ? -4.706 4.857 3.776 1.00 97.75 139 PHE A O 1
ATOM 1093 N N . VAL A 1 140 ? -2.802 3.895 3.092 1.00 97.25 140 VAL A N 1
ATOM 1094 C CA . VAL A 1 140 ? -1.926 4.974 3.561 1.00 97.25 140 VAL A CA 1
ATOM 1095 C C . VAL A 1 140 ? -1.550 5.879 2.392 1.00 97.25 140 VAL A C 1
ATOM 1097 O O . VAL A 1 140 ? -1.006 5.421 1.386 1.00 97.25 140 VAL A O 1
ATOM 1100 N N . HIS A 1 141 ? -1.799 7.178 2.539 1.00 97.00 141 HIS A N 1
ATOM 1101 C CA . HIS A 1 141 ? -1.414 8.202 1.571 1.00 97.00 141 HIS A CA 1
ATOM 1102 C C . HIS A 1 141 ? -0.672 9.359 2.245 1.00 97.00 141 HIS A C 1
ATOM 1104 O O . HIS A 1 141 ? -0.499 9.383 3.459 1.00 97.00 141 HIS A O 1
ATOM 1110 N N . ALA A 1 142 ? -0.165 10.296 1.447 1.00 97.50 142 ALA A N 1
ATOM 1111 C CA . ALA A 1 142 ? 0.390 11.561 1.922 1.00 97.50 142 ALA A CA 1
ATOM 1112 C C . ALA A 1 142 ? 0.470 12.574 0.766 1.00 97.50 142 ALA A C 1
ATOM 1114 O O . ALA A 1 142 ? 0.558 12.162 -0.401 1.00 97.50 142 ALA A O 1
ATOM 1115 N N . PRO A 1 143 ? 0.517 13.886 1.060 1.00 97.44 143 PRO A N 1
ATOM 1116 C CA . PRO A 1 143 ? 0.796 14.919 0.074 1.00 97.44 143 PRO A CA 1
ATOM 1117 C C . PRO A 1 143 ? 2.121 14.670 -0.652 1.00 97.44 143 PRO A C 1
ATOM 1119 O O . PRO A 1 143 ? 3.099 14.194 -0.071 1.00 97.44 143 PRO A O 1
ATOM 1122 N N . MET A 1 144 ? 2.173 15.035 -1.936 1.00 95.94 144 MET A N 1
ATOM 1123 C CA . MET A 1 144 ? 3.345 14.818 -2.795 1.00 95.94 144 MET A CA 1
ATOM 1124 C C . MET A 1 144 ? 4.638 15.380 -2.184 1.00 95.94 144 MET A C 1
ATOM 1126 O O . MET A 1 144 ? 5.661 14.704 -2.209 1.00 95.94 144 MET A O 1
ATOM 1130 N N . GLU A 1 145 ? 4.590 16.578 -1.599 1.00 95.81 145 GLU A N 1
ATOM 1131 C CA . GLU A 1 145 ? 5.767 17.225 -1.003 1.00 95.81 145 GLU A CA 1
ATOM 1132 C C . GLU A 1 145 ? 6.321 16.445 0.199 1.00 95.81 145 GLU A C 1
ATOM 1134 O O . GLU A 1 145 ? 7.531 16.240 0.297 1.00 95.81 145 GLU A O 1
ATOM 1139 N N . PHE A 1 146 ? 5.448 15.894 1.047 1.00 96.44 146 PHE A N 1
ATOM 1140 C CA . PHE A 1 146 ? 5.865 15.032 2.156 1.00 96.44 146 PHE A CA 1
ATOM 1141 C C . PHE A 1 146 ? 6.527 13.744 1.649 1.00 96.44 146 PHE A C 1
ATOM 1143 O O . PHE A 1 146 ? 7.591 13.341 2.121 1.00 96.44 146 PHE A O 1
ATOM 1150 N N . ARG A 1 147 ? 5.932 13.116 0.626 1.00 95.12 147 ARG A N 1
ATOM 1151 C CA . ARG A 1 147 ? 6.469 11.893 0.008 1.00 95.12 147 ARG A CA 1
ATOM 1152 C C . ARG A 1 147 ? 7.836 12.131 -0.625 1.00 95.12 147 ARG A C 1
ATOM 1154 O O . ARG A 1 147 ? 8.718 11.291 -0.485 1.00 95.12 147 ARG A O 1
ATOM 1161 N N . ILE A 1 148 ? 8.023 13.270 -1.291 1.00 94.62 148 ILE A N 1
ATOM 1162 C CA . ILE A 1 148 ? 9.319 13.681 -1.839 1.00 94.62 148 ILE A CA 1
ATOM 1163 C C . ILE A 1 148 ? 10.340 13.821 -0.719 1.00 94.62 148 ILE A C 1
ATOM 1165 O O . ILE A 1 148 ? 11.418 13.251 -0.842 1.00 94.62 148 ILE A O 1
ATOM 1169 N N . GLY A 1 149 ? 10.010 14.544 0.358 1.00 93.06 149 GLY A N 1
ATOM 1170 C CA . GLY A 1 149 ? 10.899 14.714 1.510 1.00 93.06 149 GLY A CA 1
ATOM 1171 C C . GLY A 1 149 ? 11.412 13.372 2.026 1.00 93.06 149 GLY A C 1
ATOM 1172 O O . GLY A 1 149 ? 12.621 13.164 2.092 1.00 93.06 149 GLY A O 1
ATOM 1173 N N . ARG A 1 150 ? 10.496 12.420 2.238 1.00 89.62 150 ARG A N 1
ATOM 1174 C CA . ARG A 1 150 ? 10.832 11.054 2.663 1.00 89.62 150 ARG A CA 1
ATOM 1175 C C . ARG A 1 150 ? 11.685 10.299 1.650 1.00 89.62 150 ARG A C 1
ATOM 1177 O O . ARG A 1 150 ? 12.666 9.673 2.022 1.00 89.62 150 ARG A O 1
ATOM 1184 N N . VAL A 1 151 ? 11.334 10.331 0.365 1.00 84.00 151 VAL A N 1
ATOM 1185 C CA . VAL A 1 151 ? 12.107 9.612 -0.661 1.00 84.00 151 VAL A CA 1
ATOM 1186 C C . VAL A 1 151 ? 13.531 10.164 -0.756 1.00 84.00 151 VAL A C 1
ATOM 1188 O O . VAL A 1 151 ? 14.481 9.393 -0.849 1.00 84.00 151 VAL A O 1
ATOM 1191 N N . LYS A 1 152 ? 13.698 11.485 -0.659 1.00 86.44 152 LYS A N 1
ATOM 1192 C CA . LYS A 1 152 ? 15.022 12.111 -0.621 1.00 86.44 152 LYS A CA 1
ATOM 1193 C C . LYS A 1 152 ? 15.811 11.711 0.624 1.00 86.44 152 LYS A C 1
ATOM 1195 O O . LYS A 1 152 ? 16.983 11.382 0.506 1.00 86.44 152 LYS A O 1
ATOM 1200 N N . GLU A 1 153 ? 15.179 11.742 1.795 1.00 85.12 153 GLU A N 1
ATOM 1201 C CA . GLU A 1 153 ? 15.816 11.383 3.065 1.00 85.12 153 GLU A CA 1
ATOM 1202 C C . GLU A 1 153 ? 16.300 9.932 3.063 1.00 85.12 153 GLU A C 1
ATOM 1204 O O . GLU A 1 153 ? 17.434 9.656 3.452 1.00 85.12 153 GLU A O 1
ATOM 1209 N N . VAL A 1 154 ? 15.459 9.003 2.602 1.00 77.50 154 VAL A N 1
ATOM 1210 C CA . VAL A 1 154 ? 15.772 7.582 2.747 1.00 77.50 154 VAL A CA 1
ATOM 1211 C C . VAL A 1 154 ? 16.569 7.014 1.566 1.00 77.50 154 VAL A C 1
ATOM 1213 O O . VAL A 1 154 ? 17.443 6.178 1.787 1.00 77.50 154 VAL A O 1
ATOM 1216 N N . TYR A 1 155 ? 16.323 7.471 0.331 1.00 70.44 155 TYR A N 1
ATOM 1217 C CA . TYR A 1 155 ? 17.016 6.967 -0.868 1.00 70.44 155 TYR A CA 1
ATOM 1218 C C . TYR A 1 155 ? 18.128 7.892 -1.387 1.00 70.44 155 TYR A C 1
ATOM 1220 O O . TYR A 1 155 ? 18.930 7.462 -2.211 1.00 70.44 155 TYR A O 1
ATOM 1228 N N . GLY A 1 156 ? 18.199 9.148 -0.934 1.00 78.62 156 GLY A N 1
ATOM 1229 C CA . GLY A 1 156 ? 19.172 10.126 -1.439 1.00 78.62 156 GLY A CA 1
ATOM 1230 C C . GLY A 1 156 ? 18.823 10.725 -2.808 1.00 78.62 156 GLY A C 1
ATOM 1231 O O . GLY A 1 156 ? 19.663 11.390 -3.412 1.00 78.62 156 GLY A O 1
ATOM 1232 N N . ASP A 1 157 ? 17.601 10.508 -3.304 1.00 77.38 157 ASP A N 1
ATOM 1233 C CA . ASP A 1 157 ? 17.143 10.997 -4.609 1.00 77.38 157 ASP A CA 1
ATOM 1234 C C . ASP A 1 157 ? 17.236 12.532 -4.732 1.00 77.38 157 ASP A C 1
ATOM 1236 O O . ASP A 1 157 ? 16.993 13.292 -3.787 1.00 77.38 157 ASP A O 1
ATOM 1240 N N . THR A 1 158 ? 17.459 13.033 -5.949 1.00 86.56 158 THR A N 1
ATOM 1241 C CA . THR A 1 158 ? 17.175 14.441 -6.258 1.00 86.56 158 THR A CA 1
ATOM 1242 C C . THR A 1 158 ? 15.665 14.705 -6.281 1.00 86.56 158 THR A C 1
ATOM 1244 O O . THR A 1 158 ? 14.844 13.804 -6.454 1.00 86.56 158 THR A O 1
ATOM 1247 N N . LEU A 1 159 ? 15.251 15.976 -6.200 1.00 89.00 159 LEU A N 1
ATOM 1248 C CA . LEU A 1 159 ? 13.833 16.363 -6.309 1.00 89.00 159 LEU A CA 1
ATOM 1249 C C . LEU A 1 159 ? 13.163 15.812 -7.585 1.00 89.00 159 LEU A C 1
ATOM 1251 O O . LEU A 1 159 ? 12.005 15.386 -7.561 1.00 89.00 159 LEU A O 1
ATOM 1255 N N . LYS A 1 160 ? 13.889 15.836 -8.709 1.00 82.31 160 LYS A N 1
ATOM 1256 C CA . LYS A 1 160 ? 13.392 15.381 -10.014 1.00 82.31 160 LYS A CA 1
ATOM 1257 C C . LYS A 1 160 ? 13.264 13.857 -10.061 1.00 82.31 160 LYS A C 1
ATOM 1259 O O . LYS A 1 160 ? 12.275 13.354 -10.597 1.00 82.31 160 LYS A O 1
ATOM 1264 N N . GLU A 1 161 ? 14.234 13.139 -9.501 1.00 75.62 161 GLU A N 1
ATOM 1265 C CA . GLU A 1 161 ? 14.191 11.680 -9.351 1.00 75.62 161 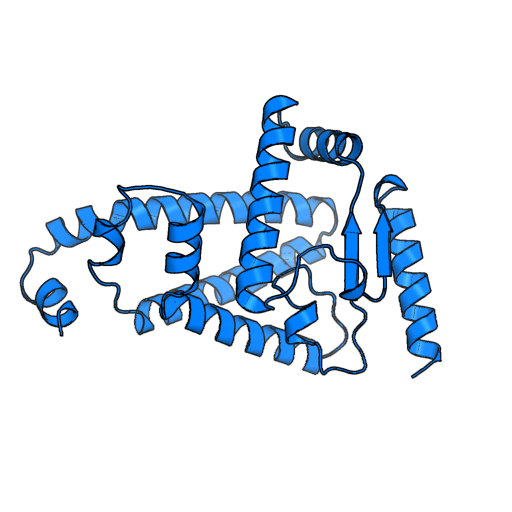GLU A CA 1
ATOM 1266 C C . GLU A 1 161 ? 13.046 11.248 -8.451 1.00 75.62 161 GLU A C 1
ATOM 1268 O O . GLU A 1 161 ? 12.202 10.482 -8.910 1.00 75.62 161 GLU A O 1
ATOM 1273 N N . ALA A 1 162 ? 12.935 11.831 -7.257 1.00 79.75 162 ALA A N 1
ATOM 1274 C CA . ALA A 1 162 ? 11.893 11.498 -6.297 1.00 79.75 162 ALA A CA 1
ATOM 1275 C C . ALA A 1 162 ? 10.493 11.648 -6.915 1.00 79.75 162 ALA A C 1
ATOM 1277 O O . ALA A 1 162 ? 9.700 10.705 -6.910 1.00 79.75 162 ALA A O 1
ATOM 1278 N N . LYS A 1 163 ? 10.205 12.795 -7.555 1.00 86.81 163 LYS A N 1
ATOM 1279 C CA . LYS A 1 163 ? 8.923 13.034 -8.248 1.00 86.81 163 LYS A CA 1
ATOM 1280 C C . LYS A 1 163 ? 8.638 11.984 -9.326 1.00 86.81 163 LYS A C 1
ATOM 1282 O O . LYS A 1 163 ? 7.510 11.502 -9.441 1.00 86.81 163 LYS A O 1
ATOM 1287 N N . ARG A 1 164 ? 9.642 11.635 -10.133 1.00 78.25 164 ARG A N 1
ATOM 1288 C CA . ARG A 1 164 ? 9.508 10.647 -11.214 1.00 78.25 164 ARG A CA 1
ATOM 1289 C C . ARG A 1 164 ? 9.302 9.235 -10.664 1.00 78.25 164 ARG A C 1
ATOM 1291 O O . ARG A 1 164 ? 8.415 8.529 -11.141 1.00 78.25 164 ARG A O 1
ATOM 1298 N N . ASN A 1 165 ? 10.093 8.842 -9.673 1.00 71.25 165 ASN A N 1
ATOM 1299 C CA . ASN A 1 165 ? 10.074 7.520 -9.057 1.00 71.25 165 ASN A CA 1
ATOM 1300 C C . ASN A 1 165 ? 8.744 7.277 -8.338 1.00 71.25 165 ASN A C 1
ATOM 1302 O O . ASN A 1 165 ? 8.113 6.248 -8.573 1.00 71.25 165 ASN A O 1
ATOM 1306 N N . ILE A 1 166 ? 8.254 8.266 -7.581 1.00 79.25 166 ILE A N 1
ATOM 1307 C CA . ILE A 1 166 ? 6.930 8.239 -6.946 1.00 79.25 166 ILE A CA 1
ATOM 1308 C C . ILE A 1 166 ? 5.833 7.998 -7.987 1.00 79.25 166 ILE A C 1
ATOM 1310 O O . ILE A 1 166 ? 5.095 7.019 -7.890 1.00 79.25 166 ILE A O 1
ATOM 1314 N N . ARG A 1 167 ? 5.763 8.829 -9.037 1.00 80.56 167 ARG A N 1
ATOM 1315 C CA . ARG A 1 167 ? 4.733 8.703 -10.084 1.00 80.56 167 ARG A CA 1
ATOM 1316 C C . ARG A 1 167 ? 4.788 7.357 -10.802 1.00 80.56 167 ARG A C 1
ATOM 1318 O O . ARG A 1 167 ? 3.750 6.755 -11.064 1.00 80.56 167 ARG A O 1
ATOM 1325 N N . ARG A 1 168 ? 5.992 6.875 -11.123 1.00 74.31 168 ARG A N 1
ATOM 1326 C CA . ARG A 1 168 ? 6.190 5.573 -11.774 1.00 74.31 168 ARG A CA 1
ATOM 1327 C C . ARG A 1 168 ? 5.728 4.428 -10.874 1.00 74.31 168 ARG A C 1
ATOM 1329 O O . ARG A 1 168 ? 5.090 3.496 -11.361 1.00 74.31 168 ARG A O 1
ATOM 1336 N N . SER A 1 169 ? 6.038 4.509 -9.582 1.00 73.00 169 SER A N 1
ATOM 1337 C CA . SER A 1 169 ? 5.660 3.516 -8.579 1.00 73.00 169 SER A CA 1
ATOM 1338 C C . SER A 1 169 ? 4.143 3.487 -8.362 1.00 73.00 169 SER A C 1
ATOM 1340 O O . SER A 1 169 ? 3.544 2.416 -8.391 1.00 73.00 169 SER A O 1
ATOM 1342 N N . ASP A 1 170 ? 3.499 4.649 -8.254 1.00 82.12 170 ASP A N 1
ATOM 1343 C CA . ASP A 1 170 ? 2.041 4.760 -8.109 1.00 82.12 170 ASP A CA 1
ATOM 1344 C C . ASP A 1 170 ? 1.307 4.231 -9.340 1.00 82.12 170 ASP A C 1
ATOM 1346 O O . ASP A 1 170 ? 0.392 3.421 -9.214 1.00 82.12 170 ASP A O 1
ATOM 1350 N N . LYS A 1 171 ? 1.763 4.605 -10.546 1.00 75.25 171 LYS A N 1
ATOM 1351 C CA . LYS A 1 171 ? 1.211 4.071 -11.799 1.00 75.25 171 LYS A CA 1
ATOM 1352 C C . LYS A 1 171 ? 1.334 2.546 -11.854 1.00 75.25 171 LYS A C 1
ATOM 1354 O O . LYS A 1 171 ? 0.422 1.869 -12.316 1.00 75.25 171 LYS A O 1
ATOM 1359 N N . ALA A 1 172 ? 2.452 1.998 -11.373 1.00 70.69 172 ALA A N 1
ATOM 1360 C CA . ALA A 1 172 ? 2.658 0.558 -11.305 1.00 70.69 172 ALA A CA 1
ATOM 1361 C C . ALA A 1 172 ? 1.717 -0.144 -10.326 1.00 70.69 172 ALA A C 1
ATOM 1363 O O . ALA A 1 172 ? 1.119 -1.150 -10.703 1.00 70.69 172 ALA A O 1
ATOM 1364 N N . ARG A 1 173 ? 1.546 0.400 -9.116 1.00 77.19 173 ARG A N 1
ATOM 1365 C CA . ARG A 1 173 ? 0.598 -0.138 -8.130 1.00 77.19 173 ARG A CA 1
ATOM 1366 C C . ARG A 1 173 ? -0.834 -0.082 -8.647 1.00 77.19 173 ARG A C 1
ATOM 1368 O O . ARG A 1 173 ? -1.538 -1.079 -8.558 1.00 77.19 173 ARG A O 1
ATOM 1375 N N . ALA A 1 174 ? -1.228 1.037 -9.253 1.00 78.00 174 ALA A N 1
ATOM 1376 C CA . ALA A 1 174 ? -2.563 1.208 -9.808 1.00 78.00 174 ALA A CA 1
ATOM 1377 C C . ALA A 1 174 ? -2.869 0.221 -10.941 1.00 78.00 174 ALA A C 1
ATOM 1379 O O . ALA A 1 174 ? -3.946 -0.366 -10.954 1.00 78.00 174 ALA A O 1
ATOM 1380 N N . ALA A 1 175 ? -1.922 0.012 -11.862 1.00 73.12 175 ALA A N 1
ATOM 1381 C CA . ALA A 1 175 ? -2.087 -0.940 -12.958 1.00 73.12 175 ALA A CA 1
ATOM 1382 C C . ALA A 1 175 ? -2.195 -2.387 -12.453 1.00 73.12 175 ALA A C 1
ATOM 1384 O O . ALA A 1 175 ? -3.118 -3.097 -12.835 1.00 73.12 175 ALA A O 1
ATOM 1385 N N . TYR A 1 176 ? -1.291 -2.798 -11.557 1.00 71.81 176 TYR A N 1
ATOM 1386 C CA . TYR A 1 176 ? -1.318 -4.133 -10.954 1.00 71.81 176 TYR A CA 1
ATOM 1387 C C . TYR A 1 176 ? -2.620 -4.386 -10.185 1.00 71.81 176 TYR A C 1
ATOM 1389 O O . TYR A 1 176 ? -3.255 -5.419 -10.364 1.00 71.81 176 TYR A O 1
ATOM 1397 N N . TYR A 1 177 ? -3.043 -3.417 -9.369 1.00 82.00 177 TYR A N 1
ATOM 1398 C CA . TYR A 1 177 ? -4.279 -3.520 -8.604 1.00 82.00 177 TYR A CA 1
ATOM 1399 C C . TYR A 1 177 ? -5.494 -3.644 -9.522 1.00 82.00 177 TYR A C 1
ATOM 1401 O O . TYR A 1 177 ? -6.264 -4.581 -9.368 1.00 82.00 177 TYR A O 1
ATOM 1409 N N . LYS A 1 178 ? -5.614 -2.767 -10.529 1.00 80.81 178 LYS A N 1
ATOM 1410 C CA . LYS A 1 178 ? -6.717 -2.806 -11.498 1.00 80.81 178 LYS A CA 1
ATOM 1411 C C . LYS A 1 178 ? -6.781 -4.137 -12.250 1.00 80.81 178 LYS A C 1
ATOM 1413 O O . LYS A 1 178 ? -7.877 -4.627 -12.481 1.00 80.81 178 LYS A O 1
ATOM 1418 N N . HIS A 1 179 ? -5.634 -4.711 -12.617 1.00 76.62 179 HIS A N 1
ATOM 1419 C CA . HIS A 1 179 ? -5.574 -6.010 -13.296 1.00 76.62 179 HIS A CA 1
ATOM 1420 C C . HIS A 1 179 ? -6.163 -7.138 -12.444 1.00 76.62 179 HIS A C 1
ATOM 1422 O O . HIS A 1 179 ? -6.882 -7.982 -12.959 1.00 76.62 179 HIS A O 1
ATOM 1428 N N . ILE A 1 180 ? -5.874 -7.136 -11.141 1.00 76.50 180 ILE A N 1
ATOM 1429 C CA . ILE A 1 180 ? -6.288 -8.210 -10.229 1.00 76.50 180 ILE A CA 1
ATOM 1430 C C . ILE A 1 180 ? -7.712 -8.004 -9.711 1.00 76.50 180 ILE A C 1
ATOM 1432 O O . ILE A 1 180 ? -8.512 -8.932 -9.711 1.00 76.50 180 ILE A O 1
ATOM 1436 N N . SER A 1 181 ? -8.036 -6.798 -9.245 1.00 86.94 181 SER A N 1
ATOM 1437 C CA . SER A 1 181 ? -9.311 -6.526 -8.573 1.00 86.94 181 SER A CA 1
ATOM 1438 C C . SER A 1 181 ? -10.387 -5.971 -9.504 1.00 86.94 181 SER A C 1
ATOM 1440 O O . SER A 1 181 ? -11.556 -5.931 -9.133 1.00 86.94 181 SER A O 1
ATOM 1442 N N . GLY A 1 182 ? -10.011 -5.458 -10.680 1.00 87.88 182 GLY A N 1
ATOM 1443 C CA . GLY A 1 182 ? -10.883 -4.628 -11.518 1.00 87.88 182 GLY A CA 1
ATOM 1444 C C . GLY A 1 182 ? -11.183 -3.241 -10.924 1.00 87.88 182 GLY A C 1
ATOM 1445 O O . GLY A 1 182 ? -11.838 -2.420 -11.567 1.00 87.88 182 GLY A O 1
ATOM 1446 N N . MET A 1 183 ? -10.699 -2.949 -9.714 1.00 92.31 183 MET A N 1
ATOM 1447 C CA . MET A 1 183 ? -11.037 -1.754 -8.940 1.00 92.31 183 MET A CA 1
ATOM 1448 C C . MET A 1 183 ? -9.966 -0.666 -9.089 1.00 92.31 183 MET A C 1
ATOM 1450 O O . MET A 1 183 ? -8.851 -0.892 -9.570 1.00 92.31 183 MET A O 1
ATOM 1454 N N . ARG A 1 184 ? -10.296 0.563 -8.676 1.00 93.12 184 ARG A N 1
ATOM 1455 C CA . ARG A 1 184 ? -9.358 1.690 -8.730 1.00 93.12 184 ARG A CA 1
ATOM 1456 C C . ARG A 1 184 ? -8.522 1.764 -7.453 1.00 93.12 184 ARG A C 1
ATOM 1458 O O . ARG A 1 184 ? -9.058 1.915 -6.359 1.00 93.12 184 ARG A O 1
ATOM 1465 N N . TRP A 1 185 ? -7.201 1.708 -7.605 1.00 92.38 185 TRP A N 1
ATOM 1466 C CA . TRP A 1 185 ? -6.261 1.829 -6.487 1.00 92.38 185 TRP A CA 1
ATOM 1467 C C . TRP A 1 185 ? -6.390 3.188 -5.789 1.00 92.38 185 TRP A C 1
ATOM 1469 O O . TRP A 1 185 ? -6.444 4.223 -6.458 1.00 92.38 185 TRP A O 1
ATOM 1479 N N . GLY A 1 186 ? -6.437 3.173 -4.454 1.00 92.88 186 GLY A N 1
ATOM 1480 C CA . GLY A 1 186 ? -6.589 4.375 -3.629 1.00 92.88 186 GLY A CA 1
ATOM 1481 C C . GLY A 1 186 ? -8.002 4.965 -3.591 1.00 92.88 186 GLY A C 1
ATOM 1482 O O . GLY A 1 186 ? -8.187 6.062 -3.071 1.00 92.88 186 GLY A O 1
ATOM 1483 N N . GLU A 1 187 ? -9.013 4.281 -4.135 1.00 95.19 187 GLU A N 1
ATOM 1484 C CA . GLU A 1 187 ? -10.403 4.702 -3.966 1.00 95.19 187 GLU A CA 1
ATOM 1485 C C . GLU A 1 187 ? -10.894 4.352 -2.554 1.00 95.19 187 GLU A C 1
ATOM 1487 O O . GLU A 1 187 ? -10.958 3.181 -2.196 1.00 95.19 187 GLU A O 1
ATOM 1492 N N . ALA A 1 188 ? -11.244 5.370 -1.760 1.00 94.75 188 ALA A N 1
ATOM 1493 C CA . ALA A 1 188 ? -11.521 5.228 -0.327 1.00 94.75 188 ALA A CA 1
ATOM 1494 C C . ALA A 1 188 ? -12.571 4.158 0.011 1.00 94.75 188 ALA A C 1
ATOM 1496 O O . ALA A 1 188 ? -12.415 3.458 0.997 1.00 94.75 188 ALA A O 1
ATOM 1497 N N . LYS A 1 189 ? -13.590 3.968 -0.839 1.00 94.31 189 LYS A N 1
ATOM 1498 C CA . LYS A 1 189 ? -14.651 2.962 -0.639 1.00 94.31 189 LYS A CA 1
ATOM 1499 C C . LYS A 1 189 ? -14.152 1.508 -0.599 1.00 94.31 189 LYS A C 1
ATOM 1501 O O . LYS A 1 189 ? -14.908 0.630 -0.208 1.00 94.31 189 LYS A O 1
ATOM 1506 N N . ASN A 1 190 ? -12.926 1.255 -1.057 1.00 93.12 190 ASN A N 1
ATOM 1507 C CA . ASN A 1 190 ? -12.318 -0.075 -1.064 1.00 93.12 190 ASN A CA 1
ATOM 1508 C C . ASN A 1 190 ? -11.625 -0.402 0.273 1.00 93.12 190 ASN A C 1
ATOM 1510 O O . ASN A 1 190 ? -11.076 -1.491 0.418 1.00 93.12 190 ASN A O 1
ATOM 1514 N N . TYR A 1 191 ? -11.593 0.549 1.212 1.00 94.94 191 TYR A N 1
ATOM 1515 C CA . TYR A 1 191 ? -10.852 0.463 2.465 1.00 94.94 191 TYR A CA 1
ATOM 1516 C C . TYR A 1 191 ? -11.736 0.907 3.634 1.00 94.94 191 TYR A C 1
ATOM 1518 O O . TYR A 1 191 ? -12.468 1.889 3.528 1.00 94.94 191 TYR A O 1
ATOM 1526 N N . GLU A 1 192 ? -11.628 0.230 4.775 1.00 95.44 192 GLU A N 1
ATOM 1527 C CA . GLU A 1 192 ? -12.288 0.641 6.020 1.00 95.44 192 GLU A CA 1
ATOM 1528 C C . GLU A 1 192 ? -11.664 1.915 6.605 1.00 95.44 192 GLU A C 1
ATOM 1530 O O . GLU A 1 192 ? -12.347 2.703 7.262 1.00 95.44 192 GLU A O 1
ATOM 1535 N N . LEU A 1 193 ? -10.367 2.125 6.351 1.00 96.50 193 LEU A N 1
ATOM 1536 C CA . LEU A 1 193 ? -9.615 3.264 6.863 1.00 96.50 193 LEU A CA 1
ATOM 1537 C C . LEU A 1 193 ? -8.634 3.813 5.819 1.00 96.50 193 LEU A C 1
ATOM 1539 O O . LEU A 1 193 ? -7.802 3.090 5.271 1.00 96.50 193 LEU A O 1
ATOM 1543 N N . THR A 1 194 ? -8.666 5.128 5.602 1.00 97.50 194 THR A N 1
ATOM 1544 C CA . THR A 1 194 ? -7.645 5.852 4.832 1.00 97.50 194 THR A CA 1
ATOM 1545 C C . THR A 1 194 ? -6.880 6.801 5.748 1.00 97.50 194 THR A C 1
ATOM 1547 O O . THR A 1 194 ? -7.503 7.620 6.423 1.00 97.50 194 THR A O 1
ATOM 1550 N N . VAL A 1 195 ? -5.548 6.718 5.770 1.00 97.88 195 VAL A N 1
ATOM 1551 C CA . VAL A 1 195 ? -4.699 7.495 6.689 1.00 97.88 195 VAL A CA 1
ATOM 1552 C C . VAL A 1 195 ? -3.745 8.396 5.914 1.00 97.88 195 VAL A C 1
ATOM 1554 O O . VAL A 1 195 ? -2.942 7.918 5.106 1.00 97.88 195 VAL A O 1
ATOM 1557 N N . ASP A 1 196 ? -3.792 9.699 6.202 1.00 97.88 196 ASP A N 1
ATOM 1558 C CA . ASP A 1 196 ? -2.770 10.640 5.750 1.00 97.88 196 ASP A CA 1
ATOM 1559 C C . ASP A 1 196 ? -1.543 10.564 6.667 1.00 97.88 196 ASP A C 1
ATOM 1561 O O . ASP A 1 196 ? -1.535 11.082 7.780 1.00 97.88 196 ASP A O 1
ATOM 1565 N N . SER A 1 197 ? -0.481 9.935 6.172 1.00 97.44 197 SER A N 1
ATOM 1566 C CA . SER A 1 197 ? 0.774 9.728 6.898 1.00 97.44 197 SER A CA 1
ATOM 1567 C C . SER A 1 197 ? 1.647 10.972 7.074 1.00 97.44 197 SER A C 1
ATOM 1569 O O . SER A 1 197 ? 2.694 10.892 7.723 1.00 97.44 197 SER A O 1
ATOM 1571 N N . SER A 1 198 ? 1.237 12.135 6.554 1.00 97.25 198 SER A N 1
ATOM 1572 C CA . SER A 1 198 ? 1.947 13.399 6.802 1.00 97.25 198 SER A CA 1
ATOM 1573 C C . SER A 1 198 ? 1.911 13.849 8.262 1.00 97.25 198 SER A C 1
ATOM 1575 O O . SER A 1 198 ? 2.739 14.663 8.666 1.00 97.25 198 SER A O 1
ATOM 1577 N N . VAL A 1 199 ? 1.028 13.262 9.078 1.00 96.12 199 VAL A N 1
ATOM 1578 C CA . VAL A 1 199 ? 1.017 13.441 10.538 1.00 96.12 199 VAL A CA 1
ATOM 1579 C C . VAL A 1 199 ? 2.211 12.784 11.246 1.00 96.12 199 VAL A C 1
ATOM 1581 O O . VAL A 1 199 ? 2.430 13.054 12.426 1.00 96.12 199 VAL A O 1
ATOM 1584 N N . GLY A 1 200 ? 2.992 11.951 10.549 1.00 93.25 200 GLY A N 1
ATOM 1585 C CA . GLY A 1 200 ? 4.117 11.193 11.102 1.00 93.25 200 GLY A CA 1
ATOM 1586 C C . GLY A 1 200 ? 3.808 9.703 11.246 1.00 93.25 200 GLY A C 1
ATOM 1587 O O . GLY A 1 200 ? 2.647 9.300 11.340 1.00 93.25 200 GLY A O 1
ATOM 1588 N N . THR A 1 201 ? 4.852 8.871 11.236 1.00 90.88 201 THR A N 1
ATOM 1589 C CA . THR A 1 201 ? 4.720 7.404 11.211 1.00 90.88 201 THR A CA 1
ATOM 1590 C C . THR A 1 201 ? 4.047 6.880 12.483 1.00 90.88 201 THR A C 1
ATOM 1592 O O . THR A 1 201 ? 3.121 6.080 12.398 1.00 90.88 201 THR A O 1
ATOM 1595 N N . GLU A 1 202 ? 4.458 7.382 13.645 1.00 94.38 202 GLU A N 1
ATOM 1596 C CA . GLU A 1 202 ? 3.980 6.965 14.965 1.00 94.38 202 GLU A CA 1
ATOM 1597 C C . GLU A 1 202 ? 2.493 7.291 15.131 1.00 94.38 202 GLU A C 1
ATOM 1599 O O . GLU A 1 202 ? 1.686 6.401 15.385 1.00 94.38 202 GLU A O 1
ATOM 1604 N N . LYS A 1 203 ? 2.098 8.538 14.846 1.00 97.38 203 LYS A N 1
ATOM 1605 C CA . LYS A 1 203 ? 0.689 8.960 14.889 1.00 97.38 203 LYS A CA 1
ATOM 1606 C C . LYS A 1 203 ? -0.180 8.202 13.888 1.00 97.38 203 LYS A C 1
ATOM 1608 O O . LYS A 1 203 ? -1.329 7.889 14.177 1.00 97.38 203 LYS A O 1
ATOM 1613 N N . SER A 1 204 ? 0.361 7.888 12.710 1.00 97.69 204 SER A N 1
ATOM 1614 C CA . SER A 1 204 ? -0.352 7.065 11.726 1.00 97.69 204 SER A CA 1
ATOM 1615 C C . SER A 1 204 ? -0.612 5.660 12.269 1.00 97.69 204 SER A C 1
ATOM 1617 O O . SER A 1 204 ? -1.711 5.140 12.103 1.00 97.69 204 SER A O 1
ATOM 1619 N N . ALA A 1 205 ? 0.377 5.057 12.935 1.00 96.69 205 ALA A N 1
ATOM 1620 C CA . ALA A 1 205 ? 0.233 3.748 13.561 1.00 96.69 205 ALA A CA 1
ATOM 1621 C C . ALA A 1 205 ? -0.785 3.777 14.710 1.00 96.69 205 ALA A C 1
ATOM 1623 O O . ALA A 1 205 ? -1.641 2.901 14.767 1.00 96.69 205 ALA A O 1
ATOM 1624 N N . GLU A 1 206 ? -0.757 4.803 15.564 1.00 97.81 206 GLU A N 1
ATOM 1625 C CA . GLU A 1 206 ? -1.740 4.996 16.641 1.00 97.81 206 GLU A CA 1
ATOM 1626 C C . GLU A 1 206 ? -3.177 5.066 16.107 1.00 97.81 206 GLU A C 1
ATOM 1628 O O . GLU A 1 206 ? -4.064 4.406 16.644 1.00 97.81 206 GLU A O 1
ATOM 1633 N N . ILE A 1 207 ? -3.408 5.807 15.016 1.00 98.12 207 ILE A N 1
ATOM 1634 C CA . ILE A 1 207 ? -4.724 5.897 14.362 1.00 98.12 207 ILE A CA 1
ATOM 1635 C C . ILE A 1 207 ? -5.180 4.522 13.856 1.00 98.12 207 ILE A C 1
ATOM 1637 O O . ILE A 1 207 ? -6.333 4.140 14.060 1.00 98.12 207 ILE A O 1
ATOM 1641 N N . ILE A 1 208 ? -4.283 3.775 13.203 1.00 97.69 208 ILE A N 1
ATOM 1642 C CA . ILE A 1 208 ? -4.591 2.443 12.665 1.00 97.69 208 ILE A CA 1
ATOM 1643 C C . ILE A 1 208 ? -4.921 1.472 13.799 1.00 97.69 208 ILE A C 1
ATOM 1645 O O . ILE A 1 208 ? -5.949 0.803 13.744 1.00 97.69 208 ILE A O 1
ATOM 1649 N N . VAL A 1 209 ? -4.087 1.425 14.840 1.00 96.56 209 VAL A N 1
ATOM 1650 C CA . VAL A 1 209 ? -4.306 0.566 16.011 1.00 96.56 209 VAL A CA 1
ATOM 1651 C C . VAL A 1 209 ? -5.616 0.930 16.699 1.00 96.56 209 VAL A C 1
ATOM 1653 O O . VAL A 1 209 ? -6.412 0.043 16.979 1.00 96.56 209 VAL A O 1
ATOM 1656 N N . GLY A 1 210 ? -5.894 2.222 16.898 1.00 97.19 210 GLY A N 1
ATOM 1657 C CA . GLY A 1 210 ? -7.148 2.677 17.497 1.00 97.19 210 GLY A CA 1
ATOM 1658 C C . GLY A 1 210 ? -8.384 2.210 16.723 1.00 97.19 210 GLY A C 1
ATOM 1659 O O . GLY A 1 210 ? -9.362 1.779 17.332 1.00 97.19 210 GLY A O 1
ATOM 1660 N N . TYR A 1 211 ? -8.331 2.238 15.387 1.00 95.88 211 TYR A N 1
ATOM 1661 C CA . TYR A 1 211 ? -9.413 1.719 14.549 1.00 95.88 211 TYR A CA 1
ATOM 1662 C C . TYR A 1 211 ? -9.558 0.196 14.667 1.00 95.88 211 TYR A C 1
ATOM 1664 O O . TYR A 1 211 ? -10.672 -0.296 14.833 1.00 95.88 211 TYR A O 1
ATOM 1672 N N . VAL A 1 212 ? -8.449 -0.549 14.603 1.00 94.19 212 VAL A N 1
ATOM 1673 C CA . VAL A 1 212 ? -8.456 -2.020 14.703 1.00 94.19 212 VAL A CA 1
ATOM 1674 C C . VAL A 1 212 ? -9.001 -2.472 16.060 1.00 94.19 212 VAL A C 1
ATOM 1676 O O . VAL A 1 212 ? -9.891 -3.314 16.092 1.00 94.19 212 VAL A O 1
ATOM 1679 N N . SER A 1 213 ? -8.577 -1.855 17.166 1.00 93.12 213 SER A N 1
ATOM 1680 C CA . SER A 1 213 ? -9.095 -2.181 18.502 1.00 93.12 213 SER A CA 1
ATOM 1681 C C . SER A 1 213 ? -10.602 -1.930 18.625 1.00 93.12 213 SER A C 1
ATOM 1683 O O . SER A 1 213 ? -11.324 -2.704 19.252 1.00 93.12 213 SER A O 1
ATOM 1685 N N . ALA A 1 214 ? -11.106 -0.853 18.013 1.00 90.00 214 ALA A N 1
ATOM 1686 C CA . ALA A 1 214 ? -12.541 -0.576 17.975 1.00 90.00 214 ALA A CA 1
ATOM 1687 C C . ALA A 1 214 ? -13.306 -1.595 17.113 1.00 90.00 214 ALA A C 1
ATOM 1689 O O . ALA A 1 214 ? -14.436 -1.956 17.446 1.00 90.00 214 ALA A O 1
ATOM 1690 N N . TYR A 1 215 ? -12.696 -2.067 16.024 1.00 84.81 215 TYR A N 1
ATOM 1691 C CA . TYR A 1 215 ? -13.259 -3.094 15.153 1.00 84.81 215 TYR A CA 1
ATOM 1692 C C . TYR A 1 215 ? -13.370 -4.449 15.865 1.00 84.81 215 TYR A C 1
ATOM 1694 O O . TYR A 1 215 ? -14.431 -5.064 15.817 1.00 84.81 215 TYR A O 1
ATOM 1702 N N . GLU A 1 216 ? -12.328 -4.867 16.592 1.00 79.56 216 GLU A N 1
ATOM 1703 C CA . GLU A 1 216 ? -12.340 -6.107 17.384 1.00 79.56 216 GLU A CA 1
ATOM 1704 C C . GLU A 1 216 ? -13.450 -6.106 18.442 1.00 79.56 216 GLU A C 1
ATOM 1706 O O . GLU A 1 216 ? -14.095 -7.123 18.645 1.00 79.56 216 GLU A O 1
ATOM 1711 N N . SER A 1 217 ? -13.746 -4.961 19.069 1.00 70.25 217 SER A N 1
ATOM 1712 C CA . SER A 1 217 ? -14.833 -4.870 20.062 1.00 70.25 217 SER A CA 1
ATOM 1713 C C . SER A 1 217 ? -16.253 -5.041 19.495 1.00 70.25 217 SER A C 1
ATOM 1715 O O . SER A 1 217 ? -17.215 -5.104 20.261 1.00 70.25 217 SER A O 1
ATOM 1717 N N . LYS A 1 218 ? -16.398 -5.054 18.163 1.00 57.75 218 LYS A N 1
ATOM 1718 C CA . LYS A 1 218 ? -17.678 -5.166 17.449 1.00 57.75 218 LYS A CA 1
ATOM 1719 C C . LYS A 1 218 ? -17.975 -6.583 16.944 1.00 57.75 218 LYS A C 1
ATOM 1721 O O . LYS A 1 218 ? -19.131 -6.826 16.594 1.00 57.75 218 LYS A O 1
ATOM 1726 N N . ALA A 1 219 ? -16.953 -7.431 16.839 1.00 54.25 219 ALA A N 1
ATOM 1727 C CA . ALA A 1 219 ? -17.020 -8.812 16.359 1.00 54.25 219 ALA A CA 1
ATOM 1728 C C . ALA A 1 219 ? -17.191 -9.786 17.534 1.00 54.25 219 ALA A C 1
ATOM 1730 O O . ALA A 1 219 ? -17.896 -10.800 17.344 1.00 54.25 219 ALA A O 1
#

Secondary structure (DSSP, 8-state):
--HHHHHHHS-HHHHHHHHHHHHHHHHHHHHHHHHHHHHHHHHH-HHHHHHHHHHHHHHHHHHHHHHHHH---SHHHHGGGSS-HHHHHHHHHHSHHHHHHHHHHHHHHHHHHHTS-----STTHHHHTTT-TT---EEEE--HHHHHHHHHHHH---HHHHHHHHHHHHHHHHHHHHHHHSSPTT-GGG-SEEEEGGG-HHHHHHHHHHHHHHHHTT-

Radius of gyration: 20.38 Å; chains: 1; bounding box: 43×47×53 Å

pLDDT: mean 72.37, std 18.86, range [33.16, 98.12]

Foldseek 3Di:
DCLCCVVPPDDPVVVCVVPVPVVVVVVVVVVVVLVLLLLVQVVVDVVSNVVSVVCVVVVVVLVVVLVVPQSDDDVLPPPPPDDDPLVNVLVVCPRPSNVVVLVVVLVVLVVVVVVDDDDDPASLSLQSCVVPPLDFFEAEDEDLVLQLVVCCVSVVDDSVRSSVVVVVVQVVSQSSNCSPRVDGPPDPVSGPYYDHCVVDDVVRVVVVVVVSVVSVVVD